Protein AF-A0A090QN65-F1 (afdb_monomer_lite)

Radius of gyration: 14.96 Å; chains: 1; bounding box: 38×37×35 Å

Secondary structure (DSSP, 8-state):
---EEEES--BTTTB-SEEE-SS-EEEESEEEE---TT--SEEE-SSEEEEES-EEE-TT---S-SEEETT-SEEEEES-EEEE-TT-S-SEEEEESTT-PPTTS--EEEEES-EEEE--TT-BEEEE--S--TT-EEEEES-EEESS-BTTTTSTTHHHHSEEESSHHHHT--STT-------

Foldseek 3Di:
DDEAEAEQWDDQQPTECDEDLDQEAAAARYEQEAHENQHENEEYCHLYYEHENYEQENFVHAYAANYENQQAHEYAYALYEQYDYQNHDHLENYEHRNNHHDPPGQGEHHYYQYEYHRHHPVAHEDYDDPPDCVRYHYYHAAYEYAADRHPCCVPPCNVPHYHYHHHCVSVVHDDPPGTDDSPD

pLDDT: mean 95.34, std 5.32, range [57.31, 98.94]

Sequence (184 aa):
MNTAFFERLGKAGRAHAVYSNNDALEIRYSKFYSSKDQGHEIKSRAPYTLIEYSEIASLSGVDSRLVDVANGGQLIIRDSVLEQGPKTSNYQLIGFGLEGMKSGVTQSVQLENNIVLMERQNGNVLLGLPSDSSGISVSITGNDFVGSKFNDQDLYNIKANNTLYPDRGSFGLGPFPELPNIGI

Structure (mmCIF, N/CA/C/O backbone):
data_AF-A0A090QN65-F1
#
_entry.id   AF-A0A090QN65-F1
#
loop_
_atom_site.group_PDB
_atom_site.id
_atom_site.type_symbol
_atom_site.label_atom_id
_atom_site.label_alt_id
_atom_site.label_comp_id
_atom_site.label_asym_id
_atom_site.label_entity_id
_atom_site.label_seq_id
_atom_site.pdbx_PDB_ins_code
_atom_site.Cartn_x
_atom_site.Cartn_y
_atom_site.Cartn_z
_atom_site.occupancy
_atom_site.B_iso_or_equiv
_atom_site.auth_seq_id
_atom_site.auth_comp_id
_atom_site.auth_asym_id
_atom_site.auth_atom_id
_atom_site.pdbx_PDB_model_num
ATOM 1 N N . MET A 1 1 ? -9.433 -22.259 -6.536 1.00 57.31 1 MET A N 1
ATOM 2 C CA . MET A 1 1 ? -10.153 -21.099 -5.969 1.00 57.31 1 MET A CA 1
ATOM 3 C C . MET A 1 1 ? -10.637 -20.250 -7.133 1.00 57.31 1 MET A C 1
ATOM 5 O O . MET A 1 1 ? -9.979 -20.270 -8.164 1.00 57.31 1 MET A O 1
ATOM 9 N N . ASN A 1 2 ? -11.791 -19.590 -7.016 1.00 71.44 2 ASN A N 1
ATOM 10 C CA . ASN A 1 2 ? -12.258 -18.663 -8.049 1.00 71.44 2 ASN A CA 1
ATOM 11 C C . ASN A 1 2 ? -11.708 -17.276 -7.722 1.00 71.44 2 ASN A C 1
ATOM 13 O O . ASN A 1 2 ? -12.162 -16.658 -6.764 1.00 71.44 2 ASN A O 1
ATOM 17 N N . THR A 1 3 ? -10.733 -16.826 -8.501 1.00 84.44 3 THR A N 1
ATOM 18 C CA . THR A 1 3 ? -10.112 -15.507 -8.360 1.00 84.44 3 THR A CA 1
ATOM 19 C C . THR A 1 3 ? -10.947 -14.467 -9.096 1.00 84.44 3 THR A C 1
ATOM 21 O O . THR A 1 3 ? -11.319 -14.673 -10.254 1.00 84.44 3 THR A O 1
ATOM 24 N N . ALA A 1 4 ? -11.264 -13.354 -8.435 1.00 88.56 4 ALA A N 1
ATOM 25 C CA . ALA A 1 4 ? -11.935 -12.229 -9.082 1.00 88.56 4 ALA A CA 1
ATOM 26 C C . ALA A 1 4 ? -10.903 -11.312 -9.758 1.00 88.56 4 ALA A C 1
ATOM 28 O O . ALA A 1 4 ? -9.862 -11.019 -9.174 1.00 88.56 4 ALA A O 1
ATOM 29 N N . PHE A 1 5 ? -11.192 -10.855 -10.980 1.00 93.06 5 PHE A N 1
ATOM 30 C CA . PHE A 1 5 ? -10.291 -10.012 -11.772 1.00 93.06 5 PHE A CA 1
ATOM 31 C C . PHE A 1 5 ? -10.981 -8.715 -12.204 1.00 93.06 5 PHE A C 1
ATOM 33 O O . PHE A 1 5 ? -12.023 -8.750 -12.862 1.00 93.06 5 PHE A O 1
ATOM 40 N N . PHE A 1 6 ? -10.379 -7.578 -11.856 1.00 92.81 6 PHE A N 1
ATOM 41 C CA . PHE A 1 6 ? -10.856 -6.236 -12.181 1.00 92.81 6 PHE A CA 1
ATOM 42 C C . PHE A 1 6 ? -9.728 -5.437 -12.840 1.00 92.81 6 PHE A C 1
ATOM 44 O O . PHE A 1 6 ? -8.641 -5.334 -12.278 1.00 92.81 6 PHE A O 1
ATOM 51 N N . GLU A 1 7 ? -9.975 -4.837 -14.007 1.00 93.44 7 GLU A N 1
ATOM 52 C CA . GLU A 1 7 ? -8.939 -4.115 -14.757 1.00 93.44 7 GLU A CA 1
ATOM 53 C C . GLU A 1 7 ? -9.482 -2.826 -15.402 1.00 93.44 7 GLU A C 1
ATOM 55 O O . GLU A 1 7 ? -10.615 -2.794 -15.892 1.00 93.44 7 GLU A O 1
ATOM 60 N N . ARG A 1 8 ? -8.666 -1.757 -15.444 1.00 90.50 8 ARG A N 1
ATOM 61 C CA . ARG A 1 8 ? -8.957 -0.490 -16.165 1.00 90.50 8 ARG A CA 1
ATOM 62 C C . ARG A 1 8 ? -10.234 0.218 -15.711 1.00 90.50 8 ARG A C 1
ATOM 64 O O . ARG A 1 8 ? -10.896 0.912 -16.502 1.00 90.50 8 ARG A O 1
ATOM 71 N N . LEU A 1 9 ? -10.552 0.074 -14.429 1.00 89.81 9 LEU A N 1
ATOM 72 C CA . LEU A 1 9 ? -11.643 0.777 -13.766 1.00 89.81 9 LEU A CA 1
ATOM 73 C C . LEU A 1 9 ? -11.180 2.161 -13.289 1.00 89.81 9 LEU A C 1
ATOM 75 O O . LEU A 1 9 ? -9.996 2.420 -13.102 1.00 89.81 9 LEU A O 1
ATOM 79 N N . GLY A 1 10 ? -12.121 3.088 -13.152 1.00 83.50 10 GLY A N 1
ATOM 80 C CA . GLY A 1 10 ? -11.839 4.461 -12.741 1.00 83.50 10 GLY A CA 1
ATOM 81 C C . GLY A 1 10 ? -12.193 5.510 -13.788 1.00 83.50 10 GLY A C 1
ATOM 82 O O . GLY A 1 10 ? -12.321 5.223 -14.982 1.00 83.50 10 GLY A O 1
ATOM 83 N N . LYS A 1 11 ? -12.452 6.724 -13.295 1.00 85.44 11 LYS A N 1
ATOM 84 C CA . LYS A 1 11 ? -12.837 7.890 -14.098 1.00 85.44 11 LYS A CA 1
ATOM 85 C C . LYS A 1 11 ? -12.667 9.167 -13.280 1.00 85.44 11 LYS A C 1
ATOM 87 O O . LYS A 1 11 ? -13.328 9.331 -12.251 1.00 85.44 11 LYS A O 1
ATOM 92 N N . ALA A 1 12 ? -11.827 10.075 -13.772 1.00 84.19 12 ALA A N 1
ATOM 93 C CA . ALA A 1 12 ? -11.631 11.433 -13.257 1.00 84.19 12 ALA A CA 1
ATOM 94 C C . ALA A 1 12 ? -11.394 11.530 -11.731 1.00 84.19 12 ALA A C 1
ATOM 96 O O . ALA A 1 12 ? -11.902 12.449 -11.090 1.00 84.19 12 ALA A O 1
ATOM 97 N N . GLY A 1 13 ? -10.698 10.556 -11.137 1.00 77.50 13 GLY A N 1
ATOM 98 C CA . GLY A 1 13 ? -10.426 10.480 -9.697 1.00 77.50 13 GLY A CA 1
ATOM 99 C C . GLY A 1 13 ? -11.665 10.331 -8.809 1.00 77.50 13 GLY A C 1
ATOM 100 O O . GLY A 1 13 ? -11.584 10.559 -7.607 1.00 77.50 13 GLY A O 1
ATOM 101 N N . ARG A 1 14 ? -12.826 10.008 -9.397 1.00 78.31 14 ARG A N 1
ATOM 102 C CA . ARG A 1 14 ? -14.121 9.900 -8.699 1.00 78.31 14 ARG A CA 1
ATOM 103 C C . ARG A 1 14 ? -14.708 8.496 -8.731 1.00 78.31 14 ARG A C 1
ATOM 105 O O . ARG A 1 14 ? -15.469 8.140 -7.839 1.00 78.31 14 ARG A O 1
ATOM 112 N N . ALA A 1 15 ? -14.403 7.727 -9.774 1.00 82.56 15 ALA A N 1
ATOM 113 C CA . ALA A 1 15 ? -14.691 6.300 -9.816 1.00 82.56 15 ALA A CA 1
ATOM 114 C C . ALA A 1 15 ? -13.419 5.509 -9.487 1.00 82.56 15 ALA A C 1
ATOM 116 O O . ALA A 1 15 ? -12.325 5.899 -9.899 1.00 82.56 15 ALA A O 1
ATOM 117 N N . HIS A 1 16 ? -13.601 4.401 -8.775 1.00 87.94 16 HIS A N 1
ATOM 118 C CA . HIS A 1 16 ? -12.560 3.508 -8.257 1.00 87.94 16 HIS A CA 1
ATOM 119 C C . HIS A 1 16 ? -12.921 2.065 -8.640 1.00 87.94 16 HIS A C 1
ATOM 121 O O . HIS A 1 16 ? -14.094 1.810 -8.930 1.00 87.94 16 HIS A O 1
ATOM 127 N N . ALA A 1 17 ? -11.961 1.132 -8.662 1.00 86.06 17 ALA A N 1
ATOM 128 C CA . ALA A 1 17 ? -12.286 -0.272 -8.953 1.00 86.06 17 ALA A CA 1
ATOM 129 C C . ALA A 1 17 ? -13.197 -0.858 -7.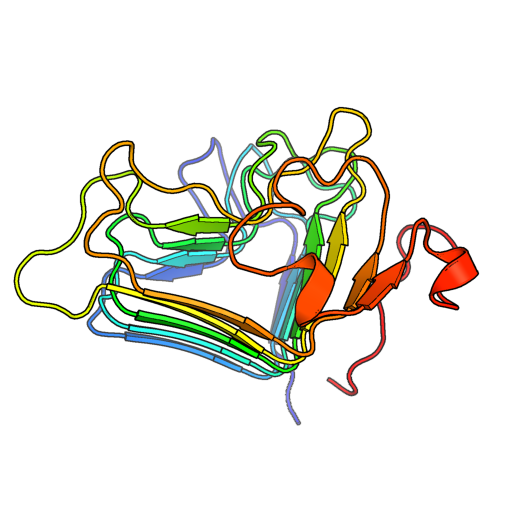860 1.00 86.06 17 ALA A C 1
ATOM 131 O O . ALA A 1 17 ? -14.196 -1.509 -8.165 1.00 86.06 17 ALA A O 1
ATOM 132 N N . VAL A 1 18 ? -12.918 -0.515 -6.600 1.00 92.81 18 VAL A N 1
ATOM 133 C CA . VAL A 1 18 ? -13.808 -0.730 -5.456 1.00 92.81 18 VAL A CA 1
ATOM 134 C C . VAL A 1 18 ? -13.989 0.572 -4.688 1.00 92.81 18 VAL A C 1
ATOM 136 O O . VAL A 1 18 ? -13.029 1.290 -4.410 1.00 92.81 18 VAL A O 1
ATOM 139 N N . TYR A 1 19 ? -15.234 0.855 -4.305 1.00 94.56 19 TYR A N 1
ATOM 140 C CA . TYR A 1 19 ? -15.580 1.915 -3.367 1.00 94.56 19 TYR A CA 1
ATOM 141 C C . TYR A 1 19 ? -16.511 1.351 -2.287 1.00 94.56 19 TYR A C 1
ATOM 143 O O . TYR A 1 19 ? -17.607 0.886 -2.603 1.00 94.56 19 TYR A O 1
ATOM 151 N N . SER A 1 20 ? -16.099 1.408 -1.019 1.00 94.69 20 SER A N 1
ATOM 152 C CA . SER A 1 20 ? -16.933 0.996 0.120 1.00 94.69 20 SER A CA 1
ATOM 153 C C . SER A 1 20 ? -17.143 2.143 1.102 1.00 94.69 20 SER A C 1
ATOM 155 O O . SER A 1 20 ? -16.200 2.836 1.470 1.00 94.69 20 SER A O 1
ATOM 157 N N . ASN A 1 21 ? -18.382 2.315 1.562 1.00 94.06 21 ASN A N 1
ATOM 158 C CA . ASN A 1 21 ? -18.746 3.154 2.709 1.00 94.06 21 ASN A CA 1
ATOM 159 C C . ASN A 1 21 ? -19.675 2.381 3.663 1.00 94.06 21 ASN A C 1
ATOM 161 O O . ASN A 1 21 ? -20.628 2.937 4.202 1.00 94.06 21 ASN A O 1
ATOM 165 N N . ASN A 1 22 ? -19.427 1.076 3.787 1.00 92.38 22 ASN A N 1
ATOM 166 C CA . ASN A 1 22 ? -20.165 0.163 4.660 1.00 92.38 22 ASN A CA 1
ATOM 167 C C . ASN A 1 22 ? -19.435 -0.010 6.007 1.00 92.38 22 ASN A C 1
ATOM 169 O O . ASN A 1 22 ? -18.446 0.674 6.277 1.00 92.38 22 ASN A O 1
ATOM 173 N N . ASP A 1 23 ? -19.896 -0.946 6.838 1.00 94.50 23 ASP A N 1
ATOM 174 C CA . ASP A 1 23 ? -19.279 -1.263 8.136 1.00 94.50 23 ASP A CA 1
ATOM 175 C C . ASP A 1 23 ? -17.926 -1.976 8.004 1.00 94.50 23 ASP A C 1
ATOM 177 O O . ASP A 1 23 ? -17.056 -1.837 8.861 1.00 94.50 23 ASP A O 1
ATOM 181 N N . ALA A 1 24 ? -17.722 -2.705 6.907 1.00 97.06 24 ALA A N 1
ATOM 182 C CA . ALA A 1 24 ? -16.480 -3.398 6.603 1.00 97.06 24 ALA A CA 1
ATOM 183 C C . ALA A 1 24 ? -16.242 -3.471 5.089 1.00 97.06 24 ALA A C 1
ATOM 185 O O . ALA A 1 24 ? -17.178 -3.418 4.283 1.00 97.06 24 ALA A O 1
ATOM 186 N N . LEU A 1 25 ? -14.976 -3.613 4.705 1.00 98.19 25 LEU A N 1
ATOM 187 C CA . LEU A 1 25 ? -14.555 -4.053 3.382 1.00 98.19 25 LEU A CA 1
ATOM 188 C C . LEU A 1 25 ? -13.570 -5.211 3.547 1.00 98.19 25 LEU A C 1
ATOM 190 O O . LEU A 1 25 ? -12.518 -5.034 4.150 1.00 98.19 25 LEU A O 1
ATOM 194 N N . GLU A 1 26 ? -13.896 -6.370 2.987 1.00 98.25 26 GLU A N 1
ATOM 195 C CA . GLU A 1 26 ? -12.996 -7.522 2.950 1.00 98.25 26 GLU A CA 1
ATOM 196 C C . GLU A 1 26 ? -12.731 -7.926 1.503 1.00 98.25 26 GLU A C 1
ATOM 198 O O . GLU A 1 26 ? -13.660 -8.169 0.732 1.00 98.25 26 GLU A O 1
ATOM 203 N N . ILE A 1 27 ? -11.454 -7.994 1.144 1.00 97.88 27 ILE A N 1
ATOM 204 C CA . ILE A 1 27 ? -10.968 -8.388 -0.173 1.00 97.88 27 ILE A CA 1
ATOM 205 C C . ILE A 1 27 ? -10.022 -9.565 0.022 1.00 97.88 27 ILE A C 1
ATOM 207 O O . ILE A 1 27 ? -9.045 -9.471 0.763 1.00 97.88 27 ILE A O 1
ATOM 211 N N . ARG A 1 28 ? -10.334 -10.683 -0.634 1.00 97.69 28 ARG A N 1
ATOM 212 C CA . ARG A 1 28 ? -9.554 -11.921 -0.563 1.00 97.69 28 ARG A CA 1
ATOM 213 C C . ARG A 1 28 ? -9.445 -12.536 -1.952 1.00 97.69 28 ARG A C 1
ATOM 215 O O . ARG A 1 28 ? -10.417 -12.458 -2.708 1.00 97.69 28 ARG A O 1
ATOM 222 N N . TYR A 1 29 ? -8.313 -13.156 -2.285 1.00 97.00 29 TYR A N 1
ATOM 223 C CA . TYR A 1 29 ? -8.138 -13.930 -3.528 1.00 97.00 29 TYR A CA 1
ATOM 224 C C . TYR A 1 29 ? -8.575 -13.157 -4.783 1.00 97.00 29 TYR A C 1
ATOM 226 O O . TYR A 1 29 ? -9.359 -13.648 -5.597 1.00 97.00 29 TYR A O 1
ATOM 234 N N . SER A 1 30 ? -8.148 -11.897 -4.897 1.00 97.19 30 SER A N 1
ATOM 235 C CA . SER A 1 30 ? -8.626 -10.969 -5.929 1.00 97.19 30 SER A CA 1
ATOM 236 C C . SER A 1 30 ? -7.486 -10.195 -6.585 1.00 97.19 30 SER A C 1
ATOM 238 O O . SER A 1 30 ? -6.450 -9.964 -5.968 1.00 97.19 30 SER A O 1
ATOM 240 N N . LYS A 1 31 ? -7.693 -9.769 -7.834 1.00 97.38 31 LYS A N 1
ATOM 241 C CA . LYS A 1 31 ? -6.732 -9.000 -8.635 1.00 97.38 31 LYS A CA 1
ATOM 242 C C . LYS A 1 31 ? -7.360 -7.686 -9.106 1.00 97.38 31 LYS A C 1
ATOM 244 O O . LYS A 1 31 ? -8.420 -7.706 -9.737 1.00 97.38 31 LYS A O 1
ATOM 249 N N . PHE A 1 32 ? -6.706 -6.561 -8.819 1.00 97.38 32 PHE A N 1
ATOM 250 C CA . PHE A 1 32 ? -7.132 -5.208 -9.196 1.00 97.38 32 PHE A CA 1
ATOM 251 C C . PHE A 1 32 ? -6.013 -4.503 -9.943 1.00 97.38 32 PHE A C 1
ATOM 253 O O . PHE A 1 32 ? -5.025 -4.100 -9.329 1.00 97.38 32 PHE A O 1
ATOM 260 N N . TYR A 1 33 ? -6.166 -4.354 -11.257 1.00 96.88 33 TYR A N 1
ATOM 261 C CA . TYR A 1 33 ? -5.096 -3.866 -12.115 1.00 96.88 33 TYR A CA 1
ATOM 262 C C . TYR A 1 33 ? -5.433 -2.575 -12.856 1.00 96.88 33 TYR A C 1
ATOM 264 O O . TYR A 1 33 ? -6.516 -2.400 -13.425 1.00 96.88 33 TYR A O 1
ATOM 272 N N . SER A 1 34 ? -4.424 -1.717 -12.968 1.00 95.25 34 SER A N 1
ATOM 273 C CA . SER A 1 34 ? -4.394 -0.602 -13.910 1.00 95.25 34 SER A CA 1
ATOM 274 C C . SER A 1 34 ? -5.598 0.319 -13.809 1.00 95.25 34 SER A C 1
ATOM 276 O O . SER A 1 34 ? -6.212 0.635 -14.838 1.00 95.25 34 SER A O 1
ATOM 278 N N . SER A 1 35 ? -5.939 0.784 -12.602 1.00 90.31 35 SER A N 1
ATOM 279 C CA . SER A 1 35 ? -6.919 1.862 -12.509 1.00 90.31 35 SER A CA 1
ATOM 280 C C . SER A 1 35 ? -6.456 3.060 -13.331 1.00 90.31 35 SER A C 1
ATOM 282 O O . SER A 1 35 ? -5.267 3.290 -13.581 1.00 90.31 35 SER A O 1
ATOM 284 N N . LYS A 1 36 ? -7.428 3.808 -13.840 1.00 88.06 36 LYS A N 1
ATOM 285 C CA . LYS A 1 36 ? -7.176 4.897 -14.783 1.00 88.06 36 LYS A CA 1
ATOM 286 C C . LYS A 1 36 ? -7.755 6.210 -14.306 1.00 88.06 36 LYS A C 1
ATOM 288 O O . LYS A 1 36 ? -8.572 6.267 -13.386 1.00 88.06 36 LYS A O 1
ATOM 293 N N . ASP A 1 37 ? -7.339 7.266 -14.993 1.00 88.31 37 ASP A N 1
ATOM 294 C CA . ASP A 1 37 ? -7.816 8.628 -14.794 1.00 88.31 37 ASP A CA 1
ATOM 295 C C . ASP A 1 37 ? -7.762 9.055 -13.324 1.00 88.31 37 ASP A C 1
ATOM 297 O O . ASP A 1 37 ? -8.712 9.655 -12.824 1.00 88.31 37 ASP A O 1
ATOM 301 N N . GLN A 1 38 ? -6.667 8.731 -12.627 1.00 87.56 38 GLN A N 1
ATOM 302 C CA . GLN A 1 38 ? -6.437 9.097 -11.225 1.00 87.56 38 GLN A CA 1
ATOM 303 C C . GLN A 1 38 ? -7.379 8.415 -10.223 1.00 87.56 38 GLN A C 1
ATOM 305 O O . GLN A 1 38 ? -7.455 8.839 -9.070 1.00 87.56 38 GLN A O 1
ATOM 310 N N . GLY A 1 39 ? -8.107 7.377 -10.642 1.00 83.50 39 GLY A N 1
ATOM 311 C CA . GLY A 1 39 ? -8.814 6.493 -9.722 1.00 83.50 39 GLY A CA 1
ATOM 312 C C . GLY A 1 39 ? -7.852 5.755 -8.787 1.00 83.50 39 GLY A C 1
ATOM 313 O O . GLY A 1 39 ? -6.653 5.674 -9.043 1.00 83.50 39 GLY A O 1
ATOM 314 N N . HIS A 1 40 ? -8.410 5.226 -7.704 1.00 90.94 40 HIS A N 1
ATOM 315 C CA . HIS A 1 40 ? -7.748 4.239 -6.842 1.00 90.94 40 HIS A CA 1
ATOM 316 C C . HIS A 1 40 ? -8.237 2.855 -7.244 1.00 90.94 40 HIS A C 1
ATOM 318 O O . HIS A 1 40 ? -9.412 2.713 -7.607 1.00 90.94 40 HIS A O 1
ATOM 324 N N . GLU A 1 41 ? -7.393 1.845 -7.102 1.00 93.62 41 GLU A N 1
ATOM 325 C CA . GLU A 1 41 ? -7.814 0.450 -7.160 1.00 93.62 41 GLU A CA 1
ATOM 326 C C . GLU A 1 41 ? -8.845 0.221 -6.050 1.00 93.62 41 GLU A C 1
ATOM 328 O O . GLU A 1 41 ? -9.980 -0.181 -6.309 1.00 93.62 41 GLU A O 1
ATOM 333 N N . ILE A 1 42 ? -8.514 0.587 -4.811 1.00 97.25 42 ILE A N 1
ATOM 334 C CA . ILE A 1 42 ? -9.401 0.398 -3.665 1.00 97.25 42 ILE A CA 1
ATOM 335 C C . ILE A 1 42 ? -9.554 1.711 -2.905 1.00 97.25 42 ILE A C 1
ATOM 337 O O . ILE A 1 42 ? -8.592 2.251 -2.365 1.00 97.25 42 ILE A O 1
ATOM 341 N N . LYS A 1 43 ? -10.792 2.199 -2.791 1.00 97.69 43 LYS A N 1
ATOM 342 C CA . LYS A 1 43 ? -11.151 3.275 -1.861 1.00 97.69 43 LYS A CA 1
ATOM 343 C C . LYS A 1 43 ? -12.115 2.756 -0.800 1.00 97.69 43 LYS A C 1
ATOM 345 O O . LYS A 1 43 ? -13.183 2.229 -1.113 1.00 97.69 43 LYS A O 1
ATOM 350 N N . SER A 1 44 ? -11.764 2.945 0.466 1.00 98.06 44 SER A N 1
ATOM 351 C CA . SER A 1 44 ? -12.581 2.535 1.605 1.00 98.06 44 SER A CA 1
ATOM 352 C C . SER A 1 44 ? -12.842 3.703 2.548 1.00 98.06 44 SER A C 1
ATOM 354 O O . SER A 1 44 ? -11.944 4.452 2.926 1.00 98.06 44 SER A O 1
ATOM 356 N N . ARG A 1 45 ? -14.100 3.842 2.952 1.00 97.81 45 ARG A N 1
ATOM 357 C CA . ARG A 1 45 ? -14.555 4.660 4.081 1.00 97.81 45 ARG A CA 1
ATOM 358 C C . ARG A 1 45 ? -15.091 3.784 5.218 1.00 97.81 45 ARG A C 1
ATOM 360 O O . ARG A 1 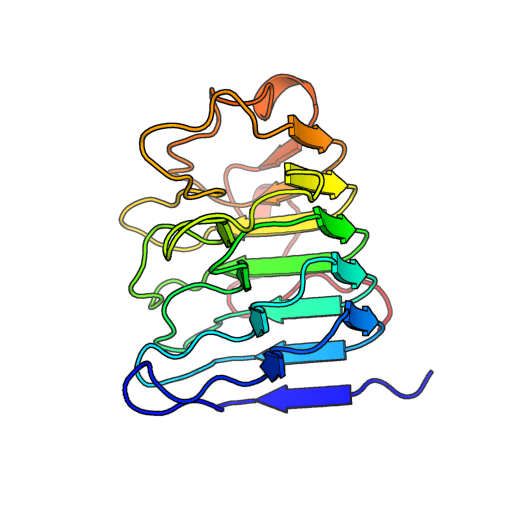45 ? -15.677 4.301 6.170 1.00 97.81 45 ARG A O 1
ATOM 367 N N . ALA A 1 46 ? -14.924 2.464 5.123 1.00 97.38 46 ALA A N 1
ATOM 368 C CA . ALA A 1 46 ? -15.323 1.532 6.167 1.00 97.38 46 ALA A CA 1
ATOM 369 C C . ALA A 1 46 ? -14.370 1.626 7.373 1.00 97.38 46 ALA A C 1
ATOM 371 O O . ALA A 1 46 ? -13.167 1.792 7.173 1.00 97.38 46 ALA A O 1
ATOM 372 N N . PRO A 1 47 ? -14.869 1.506 8.620 1.00 97.50 47 PRO A N 1
ATOM 373 C CA . PRO A 1 47 ? -14.019 1.489 9.811 1.00 97.50 47 PRO A CA 1
ATOM 374 C C . P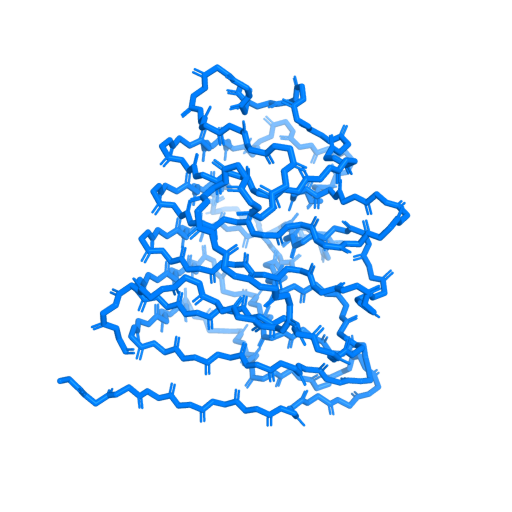RO A 1 47 ? -13.131 0.237 9.903 1.00 97.50 47 PRO A C 1
ATOM 376 O O . PRO A 1 47 ? -12.188 0.234 10.684 1.00 97.50 47 PRO A O 1
ATOM 379 N N . TYR A 1 48 ? -13.406 -0.804 9.113 1.00 98.38 48 TYR A N 1
ATOM 380 C CA . TYR A 1 48 ? -12.575 -1.998 8.987 1.00 98.38 48 TYR A CA 1
ATOM 381 C C . TYR A 1 48 ? -12.342 -2.319 7.509 1.00 98.38 48 TYR A C 1
ATOM 383 O O . TYR A 1 48 ? -13.292 -2.432 6.733 1.00 98.38 48 TYR A O 1
ATOM 391 N N . THR A 1 49 ? -11.079 -2.443 7.112 1.00 98.75 49 THR A N 1
ATOM 392 C CA . THR A 1 49 ? -10.658 -2.829 5.764 1.00 98.75 49 THR A CA 1
ATOM 393 C C . THR A 1 49 ? -9.606 -3.927 5.859 1.00 98.75 49 THR A C 1
ATOM 395 O O . THR A 1 49 ? -8.527 -3.708 6.406 1.00 98.75 49 THR A O 1
ATOM 398 N N . LEU A 1 50 ? -9.916 -5.093 5.300 1.00 98.81 50 LEU A N 1
ATOM 399 C CA . LEU A 1 50 ? -9.009 -6.227 5.180 1.00 98.81 50 LEU A CA 1
ATOM 400 C C . LEU A 1 50 ? -8.751 -6.523 3.706 1.00 98.81 50 LEU A C 1
ATOM 402 O O . LEU A 1 50 ? -9.688 -6.663 2.919 1.00 98.81 50 LEU A O 1
ATOM 406 N N . ILE A 1 51 ? -7.479 -6.662 3.359 1.00 98.81 51 ILE A N 1
ATOM 407 C CA . ILE A 1 51 ? -7.013 -7.134 2.062 1.00 98.81 51 ILE A CA 1
ATOM 408 C C . ILE A 1 51 ? -6.037 -8.277 2.335 1.00 98.81 51 ILE A C 1
ATOM 410 O O . ILE A 1 51 ? -5.045 -8.093 3.036 1.00 98.81 51 ILE A O 1
ATOM 414 N N . GLU A 1 52 ? -6.305 -9.465 1.815 1.00 98.38 52 GLU A N 1
ATOM 415 C CA . GLU A 1 52 ? -5.372 -10.584 1.953 1.00 98.38 52 GLU A CA 1
ATOM 416 C C . GLU A 1 52 ? -5.337 -11.478 0.723 1.00 98.38 52 GLU A C 1
ATOM 418 O O . GLU A 1 52 ? -6.309 -11.525 -0.036 1.00 98.38 52 GLU A O 1
ATOM 423 N N . TYR A 1 53 ? -4.220 -12.180 0.515 1.00 98.12 53 TYR A N 1
ATOM 424 C CA . TYR A 1 53 ? -4.036 -13.083 -0.624 1.00 98.12 53 TYR A CA 1
ATOM 425 C C . TYR A 1 53 ? -4.516 -12.452 -1.936 1.00 98.12 53 TYR A C 1
ATOM 427 O O . TYR A 1 53 ? -5.339 -13.034 -2.636 1.00 98.12 53 TYR A O 1
ATOM 435 N N . SER A 1 54 ? -4.127 -11.205 -2.206 1.00 98.50 54 SER A N 1
ATOM 436 C CA . SER A 1 54 ? -4.650 -10.416 -3.326 1.00 98.50 54 SER A CA 1
ATOM 437 C C . SER A 1 54 ? -3.534 -9.664 -4.043 1.00 98.50 54 SER A C 1
ATOM 439 O O . SER A 1 54 ? -2.481 -9.404 -3.471 1.00 98.50 54 SER A O 1
ATOM 441 N N . GLU A 1 55 ? -3.768 -9.295 -5.299 1.00 98.50 55 GLU A N 1
ATOM 442 C CA . GLU A 1 55 ? -2.840 -8.492 -6.093 1.00 98.50 55 GLU A CA 1
ATOM 443 C C . GLU A 1 55 ? -3.481 -7.148 -6.446 1.00 98.50 55 GLU A C 1
ATOM 445 O O . GLU A 1 55 ? -4.567 -7.091 -7.028 1.00 98.50 55 GLU A O 1
ATOM 450 N N . ILE A 1 56 ? -2.810 -6.056 -6.100 1.00 98.62 56 ILE A N 1
ATOM 451 C CA . ILE A 1 56 ? -3.265 -4.690 -6.350 1.00 98.62 56 ILE A CA 1
ATOM 452 C C . ILE A 1 56 ? -2.120 -3.968 -7.053 1.00 98.62 56 ILE A C 1
ATOM 454 O O . ILE A 1 56 ? -1.080 -3.735 -6.444 1.00 98.62 56 ILE A O 1
ATOM 458 N N . ALA A 1 57 ? -2.278 -3.676 -8.343 1.00 98.25 57 ALA A N 1
ATOM 459 C CA . ALA A 1 57 ? -1.164 -3.256 -9.191 1.00 98.25 57 ALA A CA 1
ATOM 460 C C . ALA A 1 57 ? -1.558 -2.140 -10.162 1.00 98.25 57 ALA A C 1
ATOM 462 O O . ALA A 1 57 ? -2.498 -2.286 -10.949 1.00 98.25 57 ALA A O 1
ATOM 463 N N . SER A 1 58 ? -0.808 -1.042 -10.178 1.00 97.19 58 SER A N 1
ATOM 464 C CA . SER A 1 58 ? -1.012 0.028 -11.158 1.00 97.19 58 SER A CA 1
ATOM 465 C C . SER A 1 58 ? -0.603 -0.431 -12.562 1.00 97.19 58 SER A C 1
ATOM 467 O O . SER A 1 58 ? -1.233 -0.067 -13.559 1.00 97.19 58 SER A O 1
ATOM 469 N N . LEU A 1 59 ? 0.452 -1.237 -12.676 1.00 96.69 59 LEU A N 1
ATOM 470 C CA . LEU A 1 59 ? 1.145 -1.586 -13.913 1.00 96.69 59 LEU A CA 1
ATOM 471 C C . LEU A 1 59 ? 1.444 -0.324 -14.747 1.00 96.69 59 LEU A C 1
ATOM 473 O O . LEU A 1 59 ? 2.076 0.631 -14.304 1.00 96.69 59 LEU A O 1
ATOM 477 N N . SER A 1 60 ? 0.967 -0.282 -15.994 1.00 95.62 60 SER A N 1
ATOM 478 C CA . SER A 1 60 ? 1.079 0.894 -16.869 1.00 95.62 60 SER A CA 1
ATOM 479 C C . SER A 1 60 ? -0.081 1.894 -16.719 1.00 95.62 60 SER A C 1
ATOM 481 O O . SER A 1 60 ? -0.198 2.804 -17.548 1.00 95.62 60 SER A O 1
ATOM 483 N N . GLY A 1 61 ? -0.955 1.705 -15.727 1.00 93.81 61 GLY A N 1
ATOM 484 C CA . GLY A 1 61 ? -2.075 2.583 -15.397 1.00 93.81 61 GLY A CA 1
ATOM 485 C C . GLY A 1 61 ? -1.635 3.960 -14.895 1.00 93.81 61 GLY A C 1
ATOM 486 O O . GLY A 1 61 ? -0.487 4.175 -14.518 1.00 93.81 61 GLY A O 1
ATOM 487 N N . VAL A 1 62 ? -2.568 4.912 -14.936 1.00 93.56 62 VAL A N 1
ATOM 488 C CA . VAL A 1 62 ? -2.378 6.284 -14.431 1.00 93.56 62 VAL A CA 1
ATOM 489 C C . VAL A 1 62 ? -3.375 6.500 -13.295 1.00 93.56 62 VAL A C 1
ATOM 491 O O . VAL A 1 62 ? -4.292 7.327 -13.369 1.00 93.56 62 VAL A O 1
ATOM 494 N N . ASP A 1 63 ? -3.232 5.665 -12.278 1.00 92.00 63 ASP A N 1
ATOM 495 C CA . ASP A 1 63 ? -3.954 5.684 -11.014 1.00 92.00 63 ASP A CA 1
ATOM 496 C C . ASP A 1 63 ? -3.413 6.784 -10.085 1.00 92.00 63 ASP A C 1
ATOM 498 O O . ASP A 1 63 ? -2.480 7.527 -10.418 1.00 92.00 63 ASP A O 1
ATOM 502 N N . SER A 1 64 ? -4.056 6.940 -8.929 1.00 95.00 64 SER A N 1
ATOM 503 C CA . SER A 1 64 ? -3.581 7.821 -7.863 1.00 95.00 64 SER A CA 1
ATOM 504 C C . SER A 1 64 ? -2.789 7.040 -6.814 1.00 95.00 64 SER A C 1
ATOM 506 O O . SER A 1 64 ? -1.575 7.165 -6.769 1.00 95.00 64 SER A O 1
ATOM 508 N N . ARG A 1 65 ? -3.469 6.243 -5.996 1.00 96.75 65 ARG A N 1
ATOM 509 C CA . ARG A 1 65 ? -2.952 5.376 -4.926 1.00 96.75 65 ARG A CA 1
ATOM 510 C C . ARG A 1 65 ? -3.585 4.003 -5.118 1.00 96.75 65 ARG A C 1
ATOM 512 O O . ARG A 1 65 ? -4.748 3.959 -5.520 1.00 96.75 65 ARG A O 1
ATOM 519 N N . LEU A 1 66 ? -2.895 2.942 -4.713 1.00 97.94 66 LEU A N 1
ATOM 520 C CA . LEU A 1 66 ? -3.463 1.593 -4.741 1.00 97.94 66 LEU A CA 1
ATOM 521 C C . LEU A 1 66 ? -4.623 1.464 -3.755 1.00 97.94 66 LEU A C 1
ATOM 523 O O . LEU A 1 66 ? -5.706 0.986 -4.087 1.00 97.94 66 LEU A O 1
ATOM 527 N N . VAL A 1 67 ? -4.401 1.926 -2.524 1.00 98.62 67 VAL A N 1
ATOM 528 C CA . VAL A 1 67 ? -5.380 1.819 -1.441 1.00 98.62 67 VAL A CA 1
ATOM 529 C C . VAL A 1 67 ? -5.546 3.172 -0.763 1.00 98.62 67 VAL A C 1
ATOM 531 O O . VAL A 1 67 ? -4.577 3.793 -0.334 1.00 98.62 67 VAL A O 1
ATOM 534 N N . ASP A 1 68 ? -6.785 3.631 -0.636 1.00 98.50 68 ASP A N 1
ATOM 535 C CA . ASP A 1 68 ? -7.134 4.865 0.067 1.00 98.50 68 ASP A CA 1
ATOM 536 C C . ASP A 1 68 ? -8.217 4.583 1.117 1.00 98.50 68 ASP A C 1
ATOM 538 O O . ASP A 1 68 ? -9.409 4.505 0.808 1.00 98.50 68 ASP A O 1
ATOM 542 N N . VAL A 1 69 ? -7.804 4.418 2.377 1.00 98.44 69 VAL A N 1
ATOM 543 C CA . VAL A 1 69 ? -8.697 4.313 3.542 1.00 98.44 69 VAL A CA 1
ATOM 544 C C . VAL A 1 69 ? -8.986 5.723 4.044 1.00 98.44 69 VAL A C 1
ATOM 546 O O . VAL A 1 69 ? -8.432 6.204 5.036 1.00 98.44 69 VAL A O 1
ATOM 549 N N . ALA A 1 70 ? -9.824 6.425 3.288 1.00 97.56 70 ALA A N 1
ATOM 550 C CA . ALA A 1 70 ? -9.968 7.875 3.333 1.00 97.56 70 ALA A CA 1
ATOM 551 C C . ALA A 1 70 ? -10.316 8.421 4.730 1.00 97.56 70 ALA A C 1
ATOM 553 O O . ALA A 1 70 ? -9.812 9.474 5.117 1.00 97.56 70 ALA A O 1
ATOM 554 N N . ASN A 1 71 ? -11.125 7.694 5.511 1.00 97.56 71 ASN A N 1
ATOM 555 C CA . ASN A 1 71 ? -11.555 8.107 6.853 1.00 97.56 71 ASN A CA 1
ATOM 556 C C . ASN A 1 71 ? -10.900 7.313 7.999 1.00 97.56 71 ASN A C 1
ATOM 558 O O . ASN A 1 71 ? -11.391 7.343 9.129 1.00 97.56 71 ASN A O 1
ATOM 562 N N . GLY A 1 72 ? -9.794 6.617 7.728 1.00 97.94 72 GLY A N 1
ATOM 563 C CA . GLY A 1 72 ? -9.120 5.780 8.720 1.00 97.94 72 GLY A CA 1
ATOM 564 C C . GLY A 1 72 ? -9.996 4.615 9.204 1.00 97.94 72 GLY A C 1
ATOM 565 O O . GLY A 1 72 ? -10.940 4.210 8.526 1.00 97.94 72 GLY A O 1
ATOM 566 N N . GLY A 1 73 ? -9.684 4.087 10.384 1.00 98.12 73 GLY A N 1
ATOM 567 C CA . GLY A 1 73 ? -10.232 2.854 10.944 1.00 98.12 73 GLY A CA 1
ATOM 568 C C . GLY A 1 73 ? -9.130 1.815 11.135 1.00 98.12 73 GLY A C 1
ATOM 569 O O . GLY A 1 73 ? -8.004 2.144 11.491 1.00 98.12 73 GLY A O 1
ATOM 570 N N . GLN A 1 74 ? -9.422 0.553 10.866 1.00 98.69 74 GLN A N 1
ATOM 571 C CA . GLN A 1 74 ? -8.432 -0.515 10.884 1.00 98.69 74 GLN A CA 1
ATOM 572 C C . GLN A 1 74 ? -8.167 -0.978 9.457 1.00 98.69 74 GLN A C 1
ATOM 574 O O . GLN A 1 74 ? -9.076 -1.464 8.787 1.00 98.69 74 GLN A O 1
ATOM 579 N N . LEU A 1 75 ? -6.930 -0.819 8.995 1.00 98.88 75 LEU A N 1
ATOM 580 C CA . LEU A 1 75 ? -6.441 -1.361 7.735 1.00 98.88 75 LEU A CA 1
ATOM 581 C C . LEU A 1 75 ? -5.504 -2.531 8.023 1.00 98.88 75 LEU A C 1
ATOM 583 O O . LEU A 1 75 ? -4.507 -2.362 8.723 1.00 98.88 75 LEU A O 1
ATOM 587 N N . ILE A 1 76 ? -5.806 -3.687 7.441 1.00 98.94 76 ILE A N 1
ATOM 588 C CA . ILE A 1 76 ? -4.935 -4.860 7.435 1.00 98.94 76 ILE A CA 1
ATOM 589 C C . ILE A 1 76 ? -4.701 -5.251 5.979 1.00 98.94 76 ILE A C 1
ATOM 591 O O . ILE A 1 76 ? -5.660 -5.512 5.251 1.00 98.94 76 ILE A O 1
ATOM 595 N N . ILE A 1 77 ? -3.437 -5.300 5.566 1.00 98.94 77 ILE A N 1
ATOM 596 C CA . ILE A 1 77 ? -3.023 -5.887 4.292 1.00 98.94 77 ILE A CA 1
ATOM 597 C C . ILE A 1 77 ? -2.008 -6.979 4.590 1.00 98.94 77 ILE A C 1
ATOM 599 O O . ILE A 1 77 ? -0.981 -6.701 5.218 1.00 98.94 77 ILE A O 1
ATOM 603 N N . ARG A 1 78 ? -2.284 -8.211 4.164 1.00 98.81 78 ARG A N 1
ATOM 604 C CA . ARG A 1 78 ? -1.352 -9.317 4.388 1.00 98.81 78 ARG A CA 1
ATOM 605 C C . ARG A 1 78 ? -1.267 -10.320 3.259 1.00 98.81 78 ARG A C 1
ATOM 607 O O . ARG A 1 78 ? -2.225 -10.479 2.506 1.00 98.81 78 ARG A O 1
ATOM 614 N N . ASP A 1 79 ? -0.136 -11.011 3.169 1.00 98.69 79 ASP A N 1
ATOM 615 C CA . ASP A 1 79 ? 0.090 -12.096 2.207 1.00 98.69 79 ASP A CA 1
ATOM 616 C C . ASP A 1 79 ? -0.302 -11.699 0.763 1.00 98.69 79 ASP A C 1
ATOM 618 O O . ASP A 1 79 ? -0.872 -12.489 0.010 1.00 98.69 79 ASP A O 1
ATOM 622 N N . SER A 1 80 ? -0.096 -10.427 0.402 1.00 98.88 80 SER A N 1
ATOM 623 C CA . SER A 1 80 ? -0.588 -9.811 -0.837 1.00 98.88 80 SER A CA 1
ATOM 624 C C . SER A 1 80 ? 0.544 -9.178 -1.646 1.00 98.88 80 SER A C 1
ATOM 626 O O . SER A 1 80 ? 1.626 -8.903 -1.128 1.00 98.88 80 SER A O 1
ATOM 628 N N . VAL A 1 81 ? 0.282 -8.910 -2.925 1.00 98.81 81 VAL A N 1
ATOM 629 C CA . VAL A 1 81 ? 1.170 -8.130 -3.795 1.00 98.81 81 VAL A CA 1
ATOM 630 C C . VAL A 1 81 ? 0.598 -6.732 -3.974 1.00 98.81 81 VAL A C 1
ATOM 632 O O . VAL A 1 81 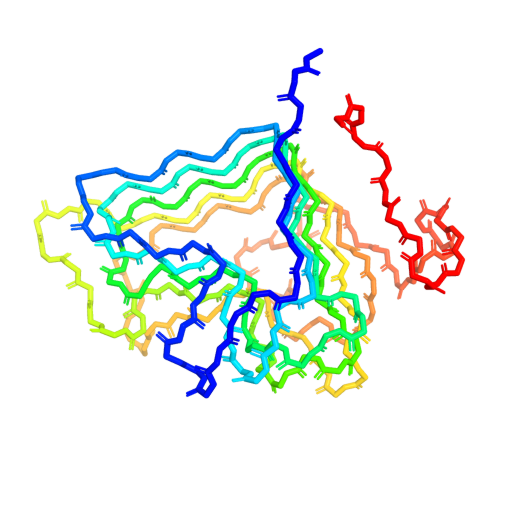? -0.554 -6.571 -4.378 1.00 98.81 81 VAL A O 1
ATOM 635 N N . LEU A 1 82 ? 1.425 -5.724 -3.717 1.00 98.88 82 LEU A N 1
ATOM 636 C CA . LEU A 1 82 ? 1.137 -4.324 -4.005 1.00 98.88 82 LEU A CA 1
ATOM 637 C C . LEU A 1 82 ? 2.175 -3.814 -5.005 1.00 98.88 82 LEU A C 1
ATOM 639 O O . LEU A 1 82 ? 3.362 -3.849 -4.705 1.00 98.88 82 LEU A O 1
ATOM 643 N N . GLU A 1 83 ? 1.769 -3.321 -6.170 1.00 98.56 83 GLU A N 1
ATOM 644 C CA . GLU A 1 83 ? 2.699 -2.749 -7.152 1.00 98.56 83 GLU A CA 1
ATOM 645 C C . GLU A 1 83 ? 2.287 -1.332 -7.531 1.00 98.56 83 GLU A C 1
ATOM 647 O O . GLU A 1 83 ? 1.218 -1.106 -8.087 1.00 98.56 83 GLU A O 1
ATOM 652 N N . GLN A 1 84 ? 3.140 -0.365 -7.194 1.00 97.81 84 GLN A N 1
ATOM 653 C CA . GLN A 1 84 ? 2.986 1.021 -7.608 1.00 97.81 84 GLN A CA 1
ATOM 654 C C . GLN A 1 84 ? 3.795 1.262 -8.877 1.00 97.81 84 GLN A C 1
ATOM 656 O O . GLN A 1 84 ? 5.028 1.342 -8.848 1.00 97.81 84 GLN A O 1
ATOM 661 N N . GLY A 1 85 ? 3.070 1.432 -9.974 1.00 96.88 85 GLY A N 1
ATOM 662 C CA . GLY A 1 85 ? 3.648 1.506 -11.303 1.00 96.88 85 GLY A CA 1
ATOM 663 C C . GLY A 1 85 ? 4.347 2.826 -11.620 1.00 96.88 85 GLY A C 1
ATOM 664 O O . GLY A 1 85 ? 4.131 3.864 -10.982 1.00 96.88 85 GLY A O 1
ATOM 665 N N . PRO A 1 86 ? 5.170 2.848 -12.682 1.00 96.00 86 PRO A N 1
ATOM 666 C CA . PRO A 1 86 ? 5.985 4.009 -13.036 1.00 96.00 86 PRO A CA 1
ATOM 667 C C . PRO A 1 86 ? 5.167 5.244 -13.447 1.00 96.00 86 PRO A C 1
ATOM 669 O O . PRO A 1 86 ? 5.705 6.352 -13.471 1.00 96.00 86 PRO A O 1
ATOM 672 N N . LYS A 1 87 ? 3.886 5.062 -13.802 1.00 95.81 87 LYS A N 1
ATOM 673 C CA . LYS A 1 87 ? 2.976 6.118 -14.275 1.00 95.81 87 LYS A CA 1
ATOM 674 C C . LYS A 1 87 ? 1.942 6.562 -13.241 1.00 95.81 87 LYS A C 1
ATOM 676 O O . LYS A 1 87 ? 1.184 7.490 -13.533 1.00 95.81 87 LYS A O 1
ATOM 681 N N . THR A 1 88 ? 1.924 5.951 -12.058 1.00 95.31 88 THR A N 1
ATOM 682 C CA . THR A 1 88 ? 1.082 6.397 -10.949 1.00 95.31 88 THR A CA 1
ATOM 683 C C . THR A 1 88 ? 1.307 7.884 -10.701 1.00 95.31 88 THR A C 1
ATOM 685 O O . THR A 1 88 ? 2.432 8.383 -10.794 1.00 95.31 88 THR A O 1
ATOM 688 N N . SER A 1 89 ? 0.262 8.641 -10.383 1.00 95.00 89 SER A N 1
ATOM 689 C CA . SER A 1 89 ? 0.408 10.087 -10.177 1.00 95.00 89 SER A CA 1
ATOM 690 C C . SER A 1 89 ? 0.773 10.468 -8.750 1.00 95.00 89 SER A C 1
ATOM 692 O O . SER A 1 89 ? 1.626 11.338 -8.555 1.00 95.00 89 SER A O 1
ATOM 694 N N . ASN A 1 90 ? 0.182 9.801 -7.756 1.00 96.12 90 ASN A N 1
ATOM 695 C CA . ASN A 1 90 ? 0.440 10.081 -6.353 1.00 96.12 90 ASN A CA 1
ATOM 696 C C . ASN A 1 90 ? 1.649 9.287 -5.876 1.00 96.12 90 ASN A C 1
ATOM 698 O O . ASN A 1 90 ? 1.738 8.082 -6.091 1.00 96.12 90 ASN A O 1
ATOM 702 N N . TYR A 1 91 ? 2.596 9.963 -5.235 1.00 96.81 91 TYR A N 1
ATOM 703 C CA . TYR A 1 91 ? 3.785 9.297 -4.714 1.00 96.81 91 TYR A CA 1
ATOM 704 C C . TYR A 1 91 ? 3.477 8.413 -3.504 1.00 96.81 91 TYR A C 1
ATOM 706 O O . TYR A 1 91 ? 4.279 7.546 -3.192 1.00 96.81 91 TYR A O 1
ATOM 714 N N . GLN A 1 92 ? 2.324 8.593 -2.854 1.00 97.88 92 GLN A N 1
ATOM 715 C CA . GLN A 1 92 ? 1.858 7.738 -1.765 1.00 97.88 92 GLN A CA 1
ATOM 716 C C . GLN A 1 92 ? 1.162 6.489 -2.318 1.00 97.88 92 GLN A C 1
ATOM 718 O O . GLN A 1 92 ? 0.209 6.610 -3.083 1.00 97.88 92 GLN A O 1
ATOM 723 N N . LEU A 1 93 ? 1.607 5.305 -1.905 1.00 97.88 93 LEU A N 1
ATOM 724 C CA . LEU A 1 93 ? 1.040 4.015 -2.301 1.00 97.88 93 LEU A CA 1
ATOM 725 C C . LEU A 1 93 ? -0.266 3.730 -1.543 1.00 97.88 93 LEU A C 1
ATOM 727 O O . LEU A 1 93 ? -1.261 3.335 -2.155 1.00 97.88 93 LEU A O 1
ATOM 731 N N . ILE A 1 94 ? -0.281 4.014 -0.235 1.00 98.81 94 ILE A N 1
ATOM 732 C CA . ILE A 1 94 ? -1.448 3.900 0.648 1.00 98.81 94 ILE A CA 1
ATOM 733 C C . ILE A 1 94 ? -1.772 5.265 1.258 1.00 98.81 94 ILE A C 1
ATOM 735 O O . ILE A 1 94 ? -0.895 5.948 1.786 1.00 98.81 94 ILE A O 1
ATOM 739 N N . GLY A 1 95 ? -3.040 5.666 1.209 1.00 98.62 95 GLY A N 1
ATOM 740 C CA . GLY A 1 95 ? -3.576 6.789 1.976 1.00 98.62 95 GLY A CA 1
ATOM 741 C C . GLY A 1 95 ? -4.396 6.289 3.160 1.00 98.62 95 GLY A C 1
ATOM 742 O O . GLY A 1 95 ? -5.229 5.398 2.999 1.00 98.62 95 GLY A O 1
ATOM 743 N N . PHE A 1 96 ? -4.190 6.861 4.344 1.00 98.75 96 PHE A N 1
ATOM 744 C CA . PHE A 1 96 ? -4.968 6.514 5.531 1.00 98.75 96 PHE A CA 1
ATOM 745 C C . PHE A 1 96 ? -5.391 7.776 6.288 1.00 98.75 96 PHE A C 1
ATOM 747 O O . PHE A 1 96 ? -4.560 8.593 6.670 1.00 98.75 96 PHE A O 1
ATOM 754 N N . GLY A 1 97 ? -6.699 7.955 6.489 1.00 97.94 97 GLY A N 1
ATOM 755 C CA . GLY A 1 97 ? -7.269 9.054 7.281 1.00 97.94 97 GLY A CA 1
ATOM 756 C C . GLY A 1 97 ? -7.182 10.450 6.651 1.00 97.94 97 GLY A C 1
ATOM 757 O O . GLY A 1 97 ? -7.511 11.434 7.314 1.00 97.94 97 GLY A O 1
ATOM 758 N N . LEU A 1 98 ? -6.756 10.561 5.389 1.00 97.69 98 LEU A N 1
ATOM 759 C CA . LEU A 1 98 ? -6.468 11.838 4.720 1.00 97.69 98 LEU A CA 1
ATOM 760 C C . LEU A 1 98 ? -7.709 12.704 4.425 1.00 97.69 98 LEU A C 1
ATOM 762 O O . LEU A 1 98 ? -7.562 13.887 4.134 1.00 97.69 98 LEU A O 1
ATOM 766 N N . GLU A 1 99 ? -8.919 12.147 4.517 1.00 96.50 99 GLU A N 1
ATOM 767 C CA . GLU A 1 99 ? -10.194 12.868 4.361 1.00 96.50 99 GLU A CA 1
ATOM 768 C C . GLU A 1 99 ? -10.948 13.033 5.697 1.00 96.50 99 GLU A C 1
ATOM 770 O O . GLU A 1 99 ? -12.157 13.268 5.716 1.00 96.50 99 GLU A O 1
ATOM 775 N N . GLY A 1 100 ? -10.236 12.918 6.823 1.00 95.25 100 GLY A N 1
ATOM 776 C CA . GLY A 1 100 ? -10.771 13.086 8.175 1.00 95.25 100 GLY A CA 1
ATOM 777 C C . GLY A 1 100 ? -11.065 11.750 8.854 1.00 95.25 100 GLY A C 1
ATOM 778 O O . GLY A 1 100 ? -11.894 10.969 8.388 1.00 95.25 100 GLY A O 1
ATOM 779 N N . MET A 1 101 ? -10.384 11.486 9.970 1.00 95.50 101 MET A N 1
ATOM 780 C CA . MET A 1 101 ? -10.494 10.217 10.693 1.00 95.50 101 MET A CA 1
ATOM 781 C C . MET A 1 101 ? -11.856 10.053 11.381 1.00 95.50 101 MET A C 1
ATOM 783 O O . MET A 1 101 ? -12.364 10.985 12.008 1.00 95.50 101 MET A O 1
ATOM 787 N N . LYS A 1 102 ? -12.429 8.844 11.312 1.00 93.06 102 LYS A N 1
ATOM 788 C CA . LYS A 1 102 ? -13.621 8.476 12.088 1.00 93.06 102 LYS A CA 1
ATOM 789 C C . LYS A 1 102 ? -13.321 8.522 13.586 1.00 93.06 102 LYS A C 1
ATOM 791 O O . LYS A 1 102 ? -12.343 7.943 14.058 1.00 93.06 102 LYS A O 1
ATOM 796 N N . SER A 1 103 ? -14.197 9.177 14.341 1.00 92.00 103 SER A N 1
ATOM 797 C CA . SER A 1 103 ? -14.155 9.167 15.801 1.00 92.00 103 SER A CA 1
ATOM 798 C C . SER A 1 103 ? -14.726 7.861 16.364 1.00 92.00 103 SER A C 1
ATOM 800 O O . SER A 1 103 ? -15.538 7.194 15.724 1.00 92.00 103 SER A O 1
ATOM 802 N N . GLY A 1 104 ? -14.297 7.488 17.573 1.00 94.19 104 GLY A N 1
ATOM 803 C CA . GLY A 1 104 ? -14.847 6.336 18.299 1.00 94.19 104 GLY A CA 1
ATOM 804 C C . GLY A 1 104 ? -14.455 4.957 17.754 1.00 94.19 104 GLY A C 1
ATOM 805 O O . GLY A 1 104 ? -15.026 3.964 18.193 1.00 94.19 104 GLY A O 1
ATOM 806 N N . VAL A 1 105 ? -13.494 4.881 16.828 1.00 95.44 105 VAL A N 1
ATOM 807 C CA . VAL A 1 105 ? -12.954 3.620 16.296 1.00 95.44 105 VAL A CA 1
ATOM 808 C C . VAL A 1 105 ? -11.4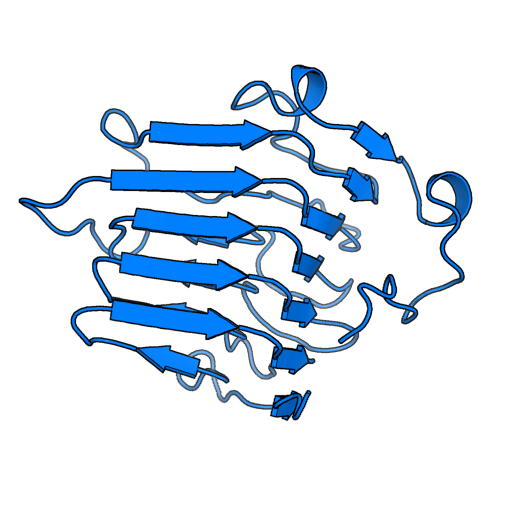37 3.579 16.445 1.00 95.44 105 VAL A C 1
ATOM 810 O O . VAL A 1 105 ? -10.777 4.620 16.431 1.00 95.44 105 VAL A O 1
ATOM 813 N N . THR A 1 106 ? -10.884 2.373 16.574 1.00 97.31 106 THR A N 1
ATOM 814 C CA . THR A 1 106 ? -9.434 2.152 16.563 1.00 97.31 106 THR A CA 1
ATOM 815 C C . THR A 1 106 ? -8.837 2.631 15.245 1.00 97.31 106 THR A C 1
ATOM 817 O O . THR A 1 106 ? -9.386 2.348 14.182 1.00 97.31 106 THR A O 1
ATOM 820 N N . GLN A 1 107 ? -7.703 3.327 15.325 1.00 98.44 107 GLN A N 1
ATOM 821 C CA . GLN A 1 107 ? -6.933 3.774 14.169 1.00 98.44 107 GLN A CA 1
ATOM 822 C C . GLN A 1 107 ? -5.659 2.933 14.066 1.00 98.44 107 GLN A C 1
ATOM 824 O O . GLN A 1 107 ? -4.740 3.088 14.873 1.00 98.44 107 GLN A O 1
ATOM 829 N N . SER A 1 108 ? -5.610 2.012 13.104 1.00 98.81 108 SER A N 1
ATOM 830 C CA . SER A 1 108 ? -4.457 1.129 12.926 1.00 98.81 108 SER A CA 1
ATOM 831 C C . SER A 1 108 ? -4.181 0.785 11.468 1.00 98.81 108 SER A C 1
ATOM 833 O O . SER A 1 108 ? -5.108 0.522 10.704 1.00 98.81 108 SER A O 1
ATOM 835 N N . VAL A 1 109 ? -2.900 0.697 11.118 1.00 98.88 109 VAL A N 1
ATOM 836 C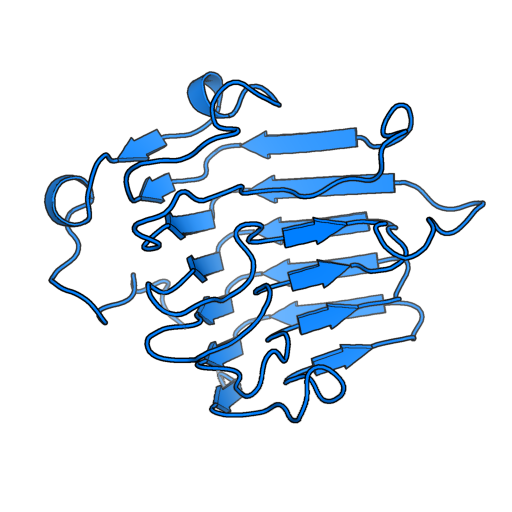 CA . VAL A 1 109 ? -2.405 0.175 9.841 1.00 98.88 109 VAL A CA 1
ATOM 837 C C . VAL A 1 109 ? -1.481 -1.004 10.122 1.00 98.88 109 VAL A C 1
ATOM 839 O O . VAL A 1 109 ? -0.474 -0.851 10.812 1.00 98.88 109 VAL A O 1
ATOM 842 N N . GLN A 1 110 ? -1.814 -2.168 9.573 1.00 98.94 110 GLN A N 1
ATOM 843 C CA . GLN A 1 110 ? -0.998 -3.377 9.627 1.00 98.94 110 GLN A CA 1
ATOM 844 C C . GLN A 1 110 ? -0.675 -3.845 8.209 1.00 98.94 110 GLN A C 1
ATOM 846 O O . GLN A 1 110 ? -1.585 -4.147 7.438 1.00 98.94 110 GLN A O 1
ATOM 851 N N . LEU A 1 111 ? 0.616 -3.918 7.889 1.00 98.94 111 LEU A N 1
ATOM 852 C CA . LEU A 1 111 ? 1.142 -4.500 6.656 1.00 98.94 111 LEU A CA 1
ATOM 853 C C . LEU A 1 111 ? 2.036 -5.683 7.022 1.00 98.94 111 LEU A C 1
ATOM 855 O O . LEU A 1 111 ? 3.093 -5.495 7.630 1.00 98.94 111 LEU A O 1
ATOM 859 N N . GLU A 1 112 ? 1.610 -6.891 6.674 1.00 98.88 112 GLU A N 1
ATOM 860 C CA . GLU A 1 112 ? 2.275 -8.126 7.087 1.00 98.88 112 GLU A CA 1
ATOM 861 C C . GLU A 1 112 ? 2.530 -9.068 5.910 1.00 98.88 112 GLU A C 1
ATOM 863 O O . GLU A 1 112 ? 1.604 -9.414 5.189 1.00 98.88 112 GLU A O 1
ATOM 868 N N . ASN A 1 113 ? 3.770 -9.523 5.729 1.00 98.81 113 ASN A N 1
ATOM 869 C CA . ASN A 1 113 ? 4.115 -10.553 4.736 1.00 98.81 113 ASN A CA 1
ATOM 870 C C . ASN A 1 113 ? 3.664 -10.230 3.297 1.00 98.81 113 ASN A C 1
ATOM 872 O O . ASN A 1 113 ? 3.288 -11.118 2.534 1.00 98.81 113 ASN A O 1
ATOM 876 N N . ASN A 1 114 ? 3.665 -8.951 2.917 1.00 98.88 114 ASN A N 1
ATOM 877 C CA . ASN A 1 114 ? 3.356 -8.533 1.553 1.00 98.88 114 ASN A CA 1
ATOM 878 C C . ASN A 1 114 ? 4.624 -8.409 0.713 1.00 98.88 114 ASN A C 1
ATOM 880 O O . ASN A 1 114 ? 5.700 -8.122 1.235 1.00 98.88 114 ASN A O 1
ATOM 884 N N . ILE A 1 115 ? 4.466 -8.503 -0.604 1.00 98.88 115 ILE A N 1
ATOM 885 C CA . ILE A 1 115 ? 5.491 -8.084 -1.559 1.00 98.88 115 ILE A CA 1
ATOM 886 C C . ILE A 1 115 ? 5.060 -6.736 -2.134 1.00 98.88 115 ILE A C 1
ATOM 888 O O . ILE A 1 115 ? 3.983 -6.621 -2.719 1.00 98.88 115 ILE A O 1
ATOM 892 N N . VAL A 1 116 ? 5.884 -5.706 -1.955 1.00 98.81 116 VAL A N 1
ATOM 893 C CA . VAL A 1 116 ? 5.560 -4.324 -2.321 1.00 98.81 116 VAL A CA 1
ATOM 894 C C . VAL A 1 116 ? 6.563 -3.802 -3.343 1.00 98.81 116 VAL A C 1
ATOM 896 O O . VAL A 1 116 ? 7.713 -3.522 -3.013 1.00 98.81 116 VAL A O 1
ATOM 899 N N . LEU A 1 117 ? 6.121 -3.636 -4.586 1.00 98.62 117 LEU A N 1
ATOM 900 C CA . LEU A 1 117 ? 6.913 -3.108 -5.688 1.00 98.62 117 LEU A CA 1
ATOM 901 C C . LEU A 1 117 ? 6.699 -1.595 -5.807 1.00 98.62 117 LEU A C 1
ATOM 903 O O . LEU A 1 117 ? 5.571 -1.114 -5.905 1.00 98.62 117 LEU A O 1
ATOM 907 N N . MET A 1 118 ? 7.796 -0.844 -5.809 1.00 97.06 118 MET A N 1
ATOM 908 C CA . MET A 1 118 ? 7.830 0.618 -5.835 1.00 97.06 118 MET A CA 1
ATOM 909 C C . MET A 1 118 ? 8.579 1.105 -7.075 1.00 97.06 118 MET A C 1
ATOM 911 O O . MET A 1 118 ? 9.796 1.306 -7.055 1.00 97.06 118 MET A O 1
ATOM 915 N N . GLU A 1 119 ? 7.856 1.296 -8.178 1.00 96.12 119 GLU A N 1
ATOM 916 C CA . GLU A 1 119 ? 8.462 1.466 -9.505 1.00 96.12 119 GLU A CA 1
ATOM 917 C C . GLU A 1 119 ? 8.439 2.914 -10.023 1.00 96.12 119 GLU A C 1
ATOM 919 O O . GLU A 1 119 ? 8.899 3.194 -11.136 1.00 96.12 119 GLU A O 1
ATOM 924 N N . ARG A 1 120 ? 7.976 3.887 -9.221 1.00 95.44 120 ARG A N 1
ATOM 925 C CA . ARG A 1 120 ? 8.045 5.304 -9.615 1.00 95.44 120 ARG A CA 1
ATOM 926 C C . ARG A 1 120 ? 9.483 5.807 -9.645 1.00 95.44 120 ARG A C 1
ATOM 928 O O . ARG A 1 120 ? 10.235 5.702 -8.679 1.00 95.44 120 ARG A O 1
ATOM 935 N N . GLN A 1 121 ? 9.827 6.527 -10.712 1.00 90.94 121 GLN A N 1
ATOM 936 C CA . GLN A 1 121 ? 11.145 7.160 -10.839 1.00 90.94 121 GLN A CA 1
ATOM 937 C C . GLN A 1 121 ? 11.331 8.396 -9.949 1.00 90.94 121 GLN A C 1
ATOM 939 O O . GLN A 1 121 ? 12.466 8.740 -9.620 1.00 90.94 121 GLN A O 1
ATOM 944 N N . ASN A 1 122 ? 10.248 9.071 -9.559 1.00 90.00 122 ASN A N 1
ATOM 945 C CA . ASN A 1 122 ? 10.293 10.336 -8.811 1.00 90.00 122 ASN A CA 1
ATOM 946 C C . ASN A 1 122 ? 10.126 10.152 -7.293 1.00 90.00 122 ASN A C 1
ATOM 948 O O . ASN A 1 122 ? 9.809 11.108 -6.589 1.00 90.00 122 ASN A O 1
ATOM 952 N N . GLY A 1 123 ? 10.349 8.933 -6.799 1.00 94.00 123 GLY A N 1
ATOM 953 C CA . GLY A 1 123 ? 10.191 8.579 -5.394 1.00 94.00 123 GLY A CA 1
ATOM 954 C C . GLY A 1 123 ? 8.818 7.999 -5.074 1.00 94.00 123 GLY A C 1
ATOM 955 O O . GLY A 1 123 ? 7.810 8.322 -5.716 1.00 94.00 123 GLY A O 1
ATOM 956 N N . ASN A 1 124 ? 8.829 7.143 -4.061 1.00 97.19 124 ASN A N 1
ATOM 957 C CA . ASN A 1 124 ? 7.698 6.395 -3.542 1.00 97.19 124 ASN A CA 1
ATOM 958 C C . ASN A 1 124 ? 7.595 6.667 -2.038 1.00 97.19 124 ASN A C 1
ATOM 960 O O . ASN A 1 124 ? 8.609 6.779 -1.348 1.00 97.19 124 ASN A O 1
ATOM 964 N N . VAL A 1 125 ? 6.371 6.785 -1.542 1.00 98.00 125 VAL A N 1
ATOM 965 C CA . VAL A 1 125 ? 6.039 6.816 -0.118 1.00 98.00 125 VAL A CA 1
ATOM 966 C C . VAL A 1 125 ? 5.062 5.684 0.126 1.00 98.00 125 VAL A C 1
ATOM 968 O O . VAL A 1 125 ? 4.038 5.612 -0.550 1.00 98.00 125 VAL A O 1
ATOM 971 N N . LEU A 1 126 ? 5.352 4.801 1.072 1.00 98.50 126 LEU A N 1
ATOM 972 C CA . LEU A 1 126 ? 4.461 3.689 1.378 1.00 98.50 126 LEU A CA 1
ATOM 973 C C . LEU A 1 126 ? 3.148 4.192 1.974 1.00 98.50 126 LEU A C 1
ATOM 975 O O . LEU A 1 126 ? 2.078 3.819 1.493 1.00 98.50 126 LEU A O 1
ATOM 979 N N . LEU A 1 127 ? 3.227 5.052 2.994 1.00 98.44 127 LEU A N 1
ATOM 980 C CA . LEU A 1 127 ? 2.069 5.416 3.806 1.00 98.44 127 LEU A CA 1
ATOM 981 C C . LEU A 1 127 ? 1.914 6.935 3.962 1.00 98.44 127 LEU A C 1
ATOM 983 O O . LEU A 1 127 ? 2.708 7.612 4.610 1.00 98.44 127 LEU A O 1
ATOM 987 N N . GLY A 1 128 ? 0.839 7.477 3.393 1.00 98.31 128 GLY A N 1
ATOM 988 C CA . GLY A 1 128 ? 0.384 8.842 3.635 1.00 98.31 128 GLY A CA 1
ATOM 989 C C . GLY A 1 128 ? -0.565 8.915 4.829 1.00 98.31 128 GLY A C 1
ATOM 990 O O . GLY A 1 128 ? -1.645 8.324 4.787 1.00 98.31 128 GLY A O 1
ATOM 991 N N . LEU A 1 129 ? -0.191 9.689 5.851 1.00 98.25 129 LEU A N 1
ATOM 992 C CA . LEU A 1 129 ? -0.993 9.948 7.053 1.00 98.25 129 LEU A CA 1
ATOM 993 C C . LEU A 1 129 ? -1.394 11.429 7.171 1.00 98.25 129 LEU A C 1
ATOM 995 O O . LEU A 1 129 ? -0.783 12.284 6.520 1.00 98.25 129 LEU A O 1
ATOM 999 N N . PRO A 1 130 ? -2.395 11.763 8.010 1.00 97.19 130 PRO A N 1
ATOM 1000 C CA . PRO A 1 130 ? -2.716 13.144 8.347 1.00 97.19 130 PRO A CA 1
ATOM 1001 C C . PRO A 1 130 ? -1.560 13.809 9.105 1.00 97.19 130 PRO A C 1
ATOM 1003 O O . PRO A 1 130 ? -0.705 13.136 9.682 1.00 97.19 130 PRO A O 1
ATOM 1006 N N . SER A 1 131 ? -1.558 15.145 9.147 1.00 94.12 131 SER A N 1
ATOM 1007 C CA . SER A 1 131 ? -0.532 15.917 9.865 1.00 94.12 131 SER A CA 1
ATOM 1008 C C . SER A 1 131 ? -0.461 15.576 11.356 1.00 94.12 131 SER A C 1
ATOM 1010 O O . SER A 1 131 ? 0.622 15.582 11.930 1.00 94.12 131 SER A O 1
ATOM 1012 N N . ASP A 1 132 ? -1.607 15.266 11.969 1.00 93.19 132 ASP A N 1
ATOM 1013 C CA . ASP A 1 132 ? -1.674 14.649 13.291 1.00 93.19 132 ASP A CA 1
ATOM 1014 C C . ASP A 1 132 ? -1.946 13.149 13.137 1.00 93.19 132 ASP A C 1
ATOM 1016 O O . ASP A 1 132 ? -3.034 12.731 12.737 1.00 93.19 132 ASP A O 1
ATOM 1020 N N . SER A 1 133 ? -0.928 12.349 13.443 1.00 94.19 133 SER A N 1
ATOM 1021 C CA . SER A 1 133 ? -0.964 10.885 13.396 1.00 94.19 133 SER A CA 1
ATOM 1022 C C . SER A 1 133 ? -0.738 10.245 14.770 1.00 94.19 133 SER A C 1
ATOM 1024 O O . SER A 1 133 ? -0.549 9.036 14.864 1.00 94.19 133 SER A O 1
ATOM 1026 N N . SER A 1 134 ? -0.797 11.034 15.851 1.00 90.31 134 SER A N 1
ATOM 1027 C CA . SER A 1 134 ? -0.448 10.604 17.215 1.00 90.31 134 SER A CA 1
ATOM 1028 C C . SER A 1 134 ? -1.318 9.466 17.774 1.00 90.31 134 SER A C 1
ATOM 1030 O O . SER A 1 134 ? -0.885 8.747 18.673 1.00 90.31 134 SER A O 1
ATOM 1032 N N . GLY A 1 135 ? -2.521 9.267 17.227 1.00 93.62 135 GLY A N 1
ATOM 1033 C CA . GLY A 1 135 ? -3.441 8.186 17.595 1.00 93.62 135 GLY A CA 1
ATOM 1034 C C . GLY A 1 135 ? -3.425 6.967 16.668 1.00 93.62 135 GLY A C 1
ATOM 1035 O O . GLY A 1 135 ? -4.243 6.071 16.859 1.00 93.62 135 GLY A O 1
ATOM 1036 N N . ILE A 1 136 ? -2.553 6.933 15.654 1.00 98.25 136 ILE A N 1
ATOM 1037 C CA . ILE A 1 136 ? -2.520 5.864 14.649 1.00 98.25 136 ILE A CA 1
ATOM 1038 C C . ILE A 1 136 ? -1.440 4.849 15.026 1.00 98.25 136 ILE A C 1
ATOM 1040 O O . ILE A 1 136 ? -0.251 5.163 15.041 1.00 98.25 136 ILE A O 1
ATOM 1044 N N . SER A 1 137 ? -1.845 3.608 15.292 1.00 98.44 137 SER A N 1
ATOM 1045 C CA . SER A 1 137 ? -0.899 2.501 15.450 1.00 98.44 137 SER A CA 1
ATOM 1046 C C . SER A 1 137 ? -0.455 1.992 14.077 1.00 98.44 137 SER A C 1
ATOM 1048 O O . SER A 1 137 ? -1.297 1.694 13.232 1.00 98.44 137 SER A O 1
ATOM 1050 N N . VAL A 1 138 ? 0.853 1.888 13.835 1.00 98.69 138 VAL A N 1
ATOM 1051 C CA . VAL A 1 138 ? 1.406 1.410 12.559 1.00 98.69 138 VAL A CA 1
ATOM 1052 C C . VAL A 1 138 ? 2.338 0.228 12.814 1.00 98.69 138 VAL A C 1
ATOM 1054 O O . VAL A 1 138 ? 3.304 0.357 13.565 1.00 98.69 138 VAL A O 1
ATOM 1057 N N . SER A 1 139 ? 2.059 -0.906 12.170 1.00 98.69 139 SER A N 1
ATOM 1058 C CA . SER A 1 139 ? 2.898 -2.108 12.178 1.00 98.69 139 SER A CA 1
ATOM 1059 C C . SER A 1 139 ? 3.192 -2.546 10.747 1.00 98.69 139 SER A C 1
ATOM 1061 O O . SER A 1 139 ? 2.273 -2.807 9.974 1.00 98.69 139 SER A O 1
ATOM 1063 N N . ILE A 1 140 ? 4.474 -2.620 10.391 1.00 98.81 140 ILE A N 1
ATOM 1064 C CA . ILE A 1 140 ? 4.939 -3.003 9.053 1.00 98.81 140 ILE A CA 1
ATOM 1065 C C . ILE A 1 140 ? 6.035 -4.046 9.242 1.00 98.81 140 ILE A C 1
ATOM 1067 O O . ILE A 1 140 ? 7.144 -3.707 9.663 1.00 98.81 140 ILE A O 1
ATOM 1071 N N . THR A 1 141 ? 5.710 -5.314 9.007 1.00 98.81 141 THR A N 1
ATOM 1072 C CA . THR A 1 141 ? 6.548 -6.453 9.407 1.00 98.81 141 THR A CA 1
ATOM 1073 C C . THR A 1 141 ? 6.545 -7.570 8.371 1.00 98.81 141 THR A C 1
ATOM 1075 O O . THR A 1 141 ? 5.495 -7.917 7.840 1.00 98.81 141 THR A O 1
ATOM 1078 N N . GLY A 1 142 ? 7.706 -8.175 8.122 1.00 98.81 142 GLY A N 1
ATOM 1079 C CA . GLY A 1 142 ? 7.839 -9.346 7.253 1.00 98.81 142 GLY A CA 1
ATOM 1080 C C . GLY A 1 142 ? 7.568 -9.081 5.771 1.00 98.81 142 GLY A C 1
ATOM 1081 O O . GLY A 1 142 ? 7.433 -10.031 5.013 1.00 98.81 142 GLY A O 1
ATOM 1082 N N . ASN A 1 143 ? 7.459 -7.819 5.350 1.00 98.88 143 ASN A N 1
ATOM 1083 C CA . ASN A 1 143 ? 7.232 -7.476 3.950 1.00 98.88 143 ASN A CA 1
ATOM 1084 C C . ASN A 1 143 ? 8.552 -7.486 3.167 1.00 98.88 143 ASN A C 1
ATOM 1086 O O . ASN A 1 143 ? 9.610 -7.161 3.710 1.00 98.88 143 ASN A O 1
ATOM 1090 N N . ASP A 1 144 ? 8.456 -7.755 1.871 1.00 98.81 144 ASP A N 1
ATOM 1091 C CA . ASP A 1 144 ? 9.542 -7.574 0.916 1.00 98.81 144 ASP A CA 1
ATOM 1092 C C . ASP A 1 144 ? 9.269 -6.321 0.080 1.00 98.81 144 ASP A C 1
ATOM 1094 O O . ASP A 1 144 ? 8.329 -6.270 -0.712 1.00 98.81 144 ASP A O 1
ATOM 1098 N N . PHE A 1 145 ? 10.087 -5.285 0.254 1.00 98.75 145 PHE A N 1
ATOM 1099 C CA . PHE A 1 145 ? 10.010 -4.046 -0.519 1.00 98.75 145 PHE A CA 1
ATOM 1100 C C . PHE A 1 145 ? 10.985 -4.100 -1.688 1.00 98.75 145 PHE A C 1
ATOM 1102 O O . PHE A 1 145 ? 12.183 -4.270 -1.481 1.00 98.75 145 PHE A O 1
ATOM 1109 N N . VAL A 1 146 ? 10.491 -3.916 -2.908 1.00 98.44 146 VAL A N 1
ATOM 1110 C CA . VAL A 1 146 ? 11.278 -4.024 -4.139 1.00 98.44 146 VAL A CA 1
ATOM 1111 C C . VAL A 1 146 ? 11.261 -2.699 -4.882 1.00 98.44 146 VAL A C 1
ATOM 1113 O O . VAL A 1 146 ? 10.208 -2.223 -5.301 1.00 98.44 146 VAL A O 1
ATOM 1116 N N . GLY A 1 147 ? 12.437 -2.118 -5.093 1.00 94.62 147 GLY A N 1
ATOM 1117 C CA . GLY A 1 147 ? 12.601 -0.866 -5.820 1.00 94.62 147 GLY A CA 1
ATOM 1118 C C . GLY A 1 147 ? 13.373 0.181 -5.028 1.00 94.62 147 GLY A C 1
ATOM 1119 O O . GLY A 1 147 ? 13.592 0.083 -3.821 1.00 94.62 147 GLY A O 1
ATOM 1120 N N . SER A 1 148 ? 13.809 1.214 -5.741 1.00 85.69 148 SER A N 1
ATOM 1121 C CA . SER A 1 148 ? 14.612 2.297 -5.174 1.00 85.69 148 SER A CA 1
ATOM 1122 C C . SER A 1 148 ? 13.772 3.552 -4.927 1.00 85.69 148 SER A C 1
ATOM 1124 O O . SER A 1 148 ? 12.619 3.657 -5.344 1.00 85.69 148 SER A O 1
ATOM 1126 N N . LYS A 1 149 ? 14.364 4.540 -4.242 1.00 90.75 149 LYS A N 1
ATOM 1127 C CA . LYS A 1 149 ? 13.709 5.816 -3.891 1.00 90.75 149 LYS A CA 1
ATOM 1128 C C . LYS A 1 149 ? 12.453 5.625 -3.031 1.00 90.75 149 LYS A C 1
ATOM 1130 O O . LYS A 1 149 ? 11.413 6.234 -3.268 1.00 90.75 149 LYS A O 1
ATOM 1135 N N . PHE A 1 150 ? 12.581 4.759 -2.034 1.00 95.38 150 PHE A N 1
ATOM 1136 C CA . PHE A 1 150 ? 11.613 4.577 -0.965 1.00 95.38 150 PHE A CA 1
ATOM 1137 C C . PHE A 1 150 ? 11.862 5.651 0.103 1.00 95.38 150 PHE A C 1
ATOM 1139 O O . PHE A 1 150 ? 12.845 5.591 0.839 1.00 95.38 150 PHE A O 1
ATOM 1146 N N . ASN A 1 151 ? 11.033 6.693 0.123 1.00 97.38 151 ASN A N 1
ATOM 1147 C CA . ASN A 1 151 ? 11.330 7.938 0.836 1.00 97.38 151 ASN A CA 1
ATOM 1148 C C . ASN A 1 151 ? 11.060 7.862 2.346 1.00 97.38 151 ASN A C 1
ATOM 1150 O O . ASN A 1 151 ? 11.712 8.561 3.114 1.00 97.38 151 ASN A O 1
ATOM 1154 N N . ASP A 1 152 ? 10.115 7.030 2.775 1.00 97.12 152 ASP A N 1
ATOM 1155 C CA . ASP A 1 152 ? 9.708 6.835 4.171 1.00 97.12 152 ASP A CA 1
ATOM 1156 C C . ASP A 1 152 ? 10.254 5.534 4.783 1.00 97.12 152 ASP A C 1
ATOM 1158 O O . ASP A 1 152 ? 9.843 5.149 5.872 1.00 97.12 152 ASP A O 1
ATOM 1162 N N . GLN A 1 153 ? 11.242 4.894 4.146 1.00 97.12 153 GLN A N 1
ATOM 1163 C CA . GLN A 1 153 ? 11.890 3.664 4.634 1.00 97.12 153 GLN A CA 1
ATOM 1164 C C . GLN A 1 153 ? 12.504 3.769 6.046 1.00 97.12 153 GLN A C 1
ATOM 1166 O O . GLN A 1 153 ? 12.728 2.755 6.703 1.00 97.12 153 GLN A O 1
ATOM 1171 N N . ASP A 1 154 ? 12.824 4.981 6.504 1.00 97.56 154 ASP A N 1
ATOM 1172 C CA . ASP A 1 154 ? 13.376 5.246 7.840 1.00 97.56 154 ASP A CA 1
ATOM 1173 C C . ASP A 1 154 ? 12.295 5.418 8.922 1.00 97.56 154 ASP A C 1
ATOM 1175 O O . ASP A 1 154 ? 12.612 5.550 10.104 1.00 97.56 154 ASP A O 1
ATOM 1179 N N . LEU A 1 155 ? 11.016 5.408 8.540 1.00 96.94 155 LEU A N 1
ATOM 1180 C CA . LEU A 1 155 ? 9.890 5.500 9.462 1.00 96.94 155 LEU A CA 1
ATOM 1181 C C . LEU A 1 155 ? 9.391 4.107 9.867 1.00 96.94 155 LEU A C 1
ATOM 1183 O O . LEU A 1 155 ? 9.679 3.102 9.220 1.00 96.94 155 LEU A O 1
ATOM 1187 N N . TYR A 1 156 ? 8.634 4.055 10.966 1.00 96.50 156 TYR A N 1
ATOM 1188 C CA . TYR A 1 156 ? 7.875 2.875 11.415 1.00 96.50 156 TYR A CA 1
ATOM 1189 C C . TYR A 1 156 ? 8.680 1.566 11.511 1.00 96.50 156 TYR A C 1
ATOM 1191 O O . TYR A 1 156 ? 8.120 0.480 11.378 1.00 96.50 156 TYR A O 1
ATOM 1199 N N . ASN A 1 157 ? 9.995 1.658 11.745 1.00 97.50 157 ASN A N 1
ATOM 1200 C CA . ASN A 1 157 ? 10.921 0.522 11.773 1.00 97.50 157 ASN A CA 1
ATOM 1201 C C . ASN A 1 157 ? 10.916 -0.326 10.487 1.00 97.50 157 ASN A C 1
ATOM 1203 O O . ASN A 1 157 ? 11.245 -1.512 10.535 1.00 97.50 157 ASN A O 1
ATOM 1207 N N . ILE A 1 158 ? 10.583 0.270 9.335 1.00 98.12 158 ILE A N 1
ATOM 1208 C CA . ILE A 1 158 ? 10.471 -0.449 8.061 1.00 98.12 158 ILE A CA 1
ATOM 1209 C C . ILE A 1 158 ? 11.763 -1.214 7.749 1.00 98.12 158 ILE A C 1
ATOM 1211 O O . ILE A 1 158 ? 11.710 -2.430 7.589 1.00 98.12 158 ILE A O 1
ATOM 1215 N N . LYS A 1 159 ? 12.929 -0.555 7.768 1.00 97.25 159 LYS A N 1
ATOM 1216 C CA . LYS A 1 159 ? 14.228 -1.220 7.533 1.00 97.25 159 LYS A CA 1
ATOM 1217 C C . LYS A 1 159 ? 14.551 -2.351 8.511 1.00 97.25 159 LYS A C 1
ATOM 1219 O O . LYS A 1 159 ? 15.281 -3.264 8.149 1.00 97.25 159 LYS A O 1
ATOM 1224 N N . ALA A 1 160 ? 14.086 -2.257 9.755 1.00 97.94 160 ALA A N 1
ATOM 1225 C CA . ALA A 1 160 ? 14.433 -3.223 10.795 1.00 97.94 160 ALA A CA 1
ATOM 1226 C C . ALA A 1 160 ? 13.562 -4.485 10.734 1.00 97.94 160 ALA A C 1
ATOM 1228 O O . ALA A 1 160 ? 14.021 -5.562 11.100 1.00 97.94 160 ALA A O 1
ATOM 1229 N N . ASN A 1 161 ? 12.318 -4.348 10.272 1.00 98.56 161 ASN A N 1
ATOM 1230 C CA . ASN A 1 161 ? 11.309 -5.401 10.350 1.00 98.56 161 ASN A CA 1
ATOM 1231 C C . ASN A 1 161 ? 10.983 -6.054 8.997 1.00 98.56 161 ASN A C 1
ATOM 1233 O O . ASN A 1 161 ? 10.104 -6.912 8.946 1.00 98.56 161 ASN A O 1
ATOM 1237 N N . ASN A 1 162 ? 11.614 -5.618 7.905 1.00 98.81 162 ASN A N 1
ATOM 1238 C CA . ASN A 1 162 ? 11.266 -5.993 6.533 1.00 98.81 162 ASN A CA 1
ATOM 1239 C C . ASN A 1 162 ? 12.532 -6.164 5.686 1.00 98.81 162 ASN A C 1
ATOM 1241 O O . ASN A 1 162 ? 13.590 -5.631 6.031 1.00 98.81 162 ASN A O 1
ATOM 1245 N N . THR A 1 163 ? 12.413 -6.854 4.555 1.00 98.69 163 THR A N 1
ATOM 1246 C CA . THR A 1 163 ? 13.508 -6.991 3.588 1.00 98.69 163 THR A CA 1
ATOM 1247 C C . THR A 1 163 ? 13.381 -5.919 2.516 1.00 98.69 163 THR A C 1
ATOM 1249 O O . THR A 1 163 ? 12.298 -5.690 1.981 1.00 98.69 163 THR A O 1
ATOM 1252 N N . LEU A 1 164 ? 14.482 -5.243 2.189 1.00 98.56 164 LEU A N 1
ATOM 1253 C CA . LEU A 1 164 ? 14.519 -4.237 1.128 1.00 98.56 164 LEU A CA 1
ATOM 1254 C C . LEU A 1 164 ? 15.440 -4.710 0.003 1.00 98.56 164 LEU A C 1
ATOM 1256 O O . LEU A 1 164 ? 16.625 -4.968 0.215 1.00 98.56 164 LEU A O 1
ATOM 1260 N N . TYR A 1 165 ? 14.888 -4.753 -1.200 1.00 98.44 165 TYR A N 1
ATOM 1261 C CA . TYR A 1 165 ? 15.550 -5.111 -2.441 1.00 98.44 165 TYR A CA 1
ATOM 1262 C C . TYR A 1 165 ? 15.697 -3.850 -3.300 1.00 98.44 165 TYR A C 1
ATOM 1264 O O . TYR A 1 165 ? 14.689 -3.217 -3.626 1.00 98.44 165 TYR A O 1
ATOM 1272 N N . PRO A 1 166 ? 16.921 -3.445 -3.685 1.00 95.88 166 PRO A N 1
ATOM 1273 C CA . PRO A 1 166 ? 17.128 -2.218 -4.458 1.00 95.88 166 PRO A CA 1
ATOM 1274 C C . PRO A 1 166 ? 16.444 -2.241 -5.833 1.00 95.88 166 PRO A C 1
ATOM 1276 O O . PRO A 1 166 ? 16.109 -1.182 -6.370 1.00 95.88 166 PRO A O 1
ATOM 1279 N N . ASP A 1 167 ? 16.240 -3.430 -6.402 1.00 95.94 167 ASP A N 1
ATOM 1280 C CA . ASP A 1 167 ? 15.628 -3.625 -7.712 1.00 95.94 167 ASP A CA 1
ATOM 1281 C C . ASP A 1 167 ? 15.012 -5.026 -7.882 1.00 95.94 167 ASP A C 1
ATOM 1283 O O . ASP A 1 167 ? 15.202 -5.929 -7.064 1.00 95.94 167 ASP A O 1
ATOM 1287 N N . ARG A 1 168 ? 14.288 -5.209 -8.992 1.00 97.62 168 ARG A N 1
ATOM 1288 C CA . ARG A 1 168 ? 13.613 -6.465 -9.360 1.00 97.62 168 ARG A CA 1
ATOM 1289 C C . ARG A 1 168 ? 14.578 -7.645 -9.477 1.00 97.62 168 ARG A C 1
ATOM 1291 O O . ARG A 1 168 ? 14.249 -8.742 -9.040 1.00 97.62 168 ARG A O 1
ATOM 1298 N N . GLY A 1 169 ? 15.774 -7.414 -10.021 1.00 98.00 169 GLY A N 1
ATOM 1299 C CA . GLY A 1 169 ? 16.779 -8.457 -10.213 1.00 98.00 169 GLY A CA 1
ATOM 1300 C C . GLY A 1 169 ? 17.293 -9.003 -8.884 1.00 98.00 169 GLY A C 1
ATOM 1301 O O . GLY A 1 169 ? 17.394 -10.214 -8.721 1.00 98.00 169 GLY A O 1
ATOM 1302 N N . SER A 1 170 ? 17.534 -8.126 -7.908 1.00 97.94 170 SER A N 1
ATOM 1303 C CA . SER A 1 170 ? 17.936 -8.515 -6.552 1.00 97.94 170 SER A CA 1
ATOM 1304 C C . SER A 1 170 ? 16.854 -9.294 -5.796 1.00 97.94 170 SER A C 1
ATOM 1306 O O . SER A 1 170 ? 17.186 -10.112 -4.941 1.00 97.94 170 SER A O 1
ATOM 1308 N N . PHE A 1 171 ? 15.580 -9.077 -6.137 1.00 98.19 171 PHE A N 1
ATOM 1309 C CA . PHE A 1 171 ? 14.444 -9.846 -5.624 1.00 98.19 171 PHE A CA 1
ATOM 1310 C C . PHE A 1 171 ? 14.213 -11.169 -6.385 1.00 98.19 171 PHE A C 1
ATOM 1312 O O . PHE A 1 171 ? 13.514 -12.051 -5.898 1.00 98.19 171 PHE A O 1
ATOM 1319 N N . GLY A 1 172 ? 14.812 -11.341 -7.569 1.00 97.94 172 GLY A N 1
ATOM 1320 C CA . GLY A 1 172 ? 14.613 -12.522 -8.417 1.00 97.94 172 GLY A CA 1
ATOM 1321 C C . GLY A 1 172 ? 13.380 -12.452 -9.323 1.00 97.94 172 GLY A C 1
ATOM 1322 O O . GLY A 1 172 ? 12.909 -13.486 -9.790 1.00 97.94 172 GLY A O 1
ATOM 1323 N N . LEU A 1 173 ? 12.864 -11.251 -9.585 1.00 97.69 173 LEU A N 1
ATOM 1324 C CA . LEU A 1 173 ? 11.722 -11.009 -10.466 1.00 97.69 173 LEU A CA 1
ATOM 1325 C C . LEU A 1 173 ? 12.197 -10.560 -11.852 1.00 97.69 173 LEU A C 1
ATOM 1327 O O . LEU A 1 173 ? 13.123 -9.749 -11.966 1.00 97.69 173 LEU A O 1
ATOM 1331 N N . GLY A 1 174 ? 11.556 -11.052 -12.916 1.00 97.81 174 GLY A N 1
ATOM 1332 C CA . GLY A 1 174 ? 11.866 -10.601 -14.271 1.00 97.81 174 GLY A CA 1
ATOM 1333 C C . GLY A 1 174 ? 11.424 -9.153 -14.534 1.00 97.81 174 GLY A C 1
ATOM 1334 O O . GLY A 1 174 ? 10.969 -8.445 -13.627 1.00 97.81 174 GLY A O 1
ATOM 1335 N N . PRO A 1 175 ? 11.616 -8.639 -15.761 1.00 97.00 175 PRO A N 1
ATOM 1336 C CA . PRO A 1 175 ? 11.398 -7.228 -16.067 1.00 97.00 175 PRO A CA 1
ATOM 1337 C C . PRO A 1 175 ? 9.931 -6.808 -15.892 1.00 97.00 175 PRO A C 1
ATOM 1339 O O . PRO A 1 175 ? 9.010 -7.619 -15.968 1.00 97.00 175 PRO A O 1
ATOM 1342 N N . PHE A 1 176 ? 9.704 -5.507 -15.698 1.00 95.94 176 PHE A N 1
ATOM 1343 C CA . PHE A 1 176 ? 8.359 -4.929 -15.753 1.00 95.94 176 PHE A CA 1
ATOM 1344 C C . PHE A 1 176 ? 7.638 -5.346 -17.057 1.00 95.94 176 PHE A C 1
ATOM 1346 O O . PHE A 1 176 ? 8.270 -5.288 -18.119 1.00 95.94 176 PHE A O 1
ATOM 1353 N N . PRO A 1 177 ? 6.338 -5.716 -17.034 1.00 95.94 177 PRO A N 1
ATOM 1354 C CA . PRO A 1 177 ? 5.387 -5.612 -15.920 1.00 95.94 177 PRO A CA 1
ATOM 1355 C C . PRO A 1 177 ? 5.136 -6.933 -15.162 1.00 95.94 177 PRO A C 1
ATOM 1357 O O . PRO A 1 177 ? 4.018 -7.172 -14.719 1.00 95.94 177 PRO A O 1
ATOM 1360 N N . GLU A 1 178 ? 6.121 -7.831 -15.051 1.00 97.38 178 GLU A N 1
ATOM 1361 C CA . GLU A 1 178 ? 5.943 -9.088 -14.304 1.00 97.38 178 GLU A CA 1
ATOM 1362 C C . GLU A 1 178 ? 5.529 -8.821 -12.841 1.00 97.38 178 GLU A C 1
ATOM 1364 O O . GLU A 1 178 ? 6.026 -7.887 -12.212 1.00 97.38 178 GLU A O 1
ATOM 1369 N N . LEU A 1 179 ? 4.627 -9.624 -12.282 1.00 97.75 179 LEU A N 1
ATOM 1370 C CA . LEU A 1 179 ? 4.262 -9.551 -10.865 1.00 97.75 179 LEU A CA 1
ATOM 1371 C C . LEU A 1 179 ? 4.695 -10.838 -10.152 1.00 97.75 179 LEU A C 1
ATOM 1373 O O . LEU A 1 179 ? 4.674 -11.905 -10.774 1.00 97.75 179 LEU A O 1
ATOM 1377 N N . PRO A 1 180 ? 5.070 -10.768 -8.862 1.00 97.06 180 PRO A N 1
ATOM 1378 C CA . PRO A 1 180 ? 5.294 -11.958 -8.056 1.00 97.06 180 PRO A CA 1
ATOM 1379 C C . PRO A 1 180 ? 4.058 -12.858 -8.051 1.00 97.06 180 PRO A C 1
ATOM 1381 O O . PRO A 1 180 ? 2.931 -12.391 -7.897 1.00 97.06 180 PRO A O 1
ATOM 1384 N N . ASN A 1 181 ? 4.272 -14.162 -8.184 1.00 93.25 181 ASN A N 1
ATOM 1385 C CA . ASN A 1 181 ? 3.193 -15.135 -8.108 1.00 93.25 181 ASN A CA 1
ATOM 1386 C C . ASN A 1 181 ? 2.976 -15.568 -6.653 1.00 93.25 181 ASN A C 1
ATOM 1388 O O . ASN A 1 181 ? 3.847 -16.205 -6.065 1.00 93.25 181 ASN A O 1
ATOM 1392 N N . ILE A 1 182 ? 1.799 -15.265 -6.104 1.00 94.44 182 ILE A N 1
ATOM 1393 C CA . ILE A 1 182 ? 1.382 -15.665 -4.748 1.00 94.44 182 ILE A CA 1
ATOM 1394 C C . ILE A 1 182 ? 0.371 -16.827 -4.740 1.00 94.44 182 ILE A C 1
ATOM 1396 O O . ILE A 1 182 ? -0.226 -17.130 -3.712 1.00 94.44 182 ILE A O 1
ATOM 1400 N N . GLY A 1 183 ? 0.183 -17.506 -5.876 1.00 88.81 183 GLY A N 1
ATOM 1401 C CA . GLY A 1 183 ? -0.639 -18.715 -5.976 1.00 88.81 183 GLY A CA 1
ATOM 1402 C C . GLY A 1 183 ? -2.148 -18.474 -6.078 1.00 88.81 183 GLY A C 1
ATOM 1403 O O . GLY A 1 183 ? -2.920 -19.377 -5.745 1.00 88.81 183 GLY A O 1
ATOM 1404 N N . ILE A 1 184 ? -2.561 -17.286 -6.540 1.00 85.06 184 ILE A N 1
ATOM 1405 C CA . ILE A 1 184 ? -3.970 -16.895 -6.729 1.00 85.06 184 ILE A CA 1
ATOM 1406 C C . ILE A 1 184 ? -4.328 -16.615 -8.191 1.00 85.06 184 ILE A C 1
ATOM 1408 O O . ILE A 1 184 ? -3.461 -16.190 -8.989 1.00 85.06 184 ILE A O 1
#

Organism: NCBI:txid754436